Protein AF-A0A2A4JME4-F1 (afdb_monomer_lite)

Sequence (216 aa):
MALPYEENGLFYVHGQQDYNANKFNPMSTAAKAPTRLLELMRSYYEEANVRIAAMNEQRFMYEESPFYEQGYLMHEIIERFRKLVEHAKFPTKHNHTTVMDTLDRCEKAQKLYFEIYHLVRMMHETPLKWRYLPEFRDTGRKPNASDGLAELYAAQLQIQRMHERRERERRKRKKKYALLRNLYLKGLSQDYSGKKKQRPNRHWPLDYGWEVDFNW

Organism: Heliothis virescens (NCBI:txid7102)

Radius of gyration: 40.41 Å; chains: 1; bounding box: 111×54×117 Å

Secondary structure (DSSP, 8-state):
--PPP--------TTSHHHHHHHT-HHHHHHHHHHHHHHHHHHHHHHHHHHHHHHHHHHHHHHS-HHHHHHHHHHHHHHHHHHHHHHHHHHHH-S---HHHHHHHHHHHHHHHHHHHHHHHHHHHHHHHHTTSTTTS--S----HHHHHHHHHHHHHHHHHHHHHHHHHHHHHHHHHHHHHHHHHTT-TTT------------PPP----------

pLDDT: mean 74.56, std 17.23, range [37.78, 96.56]

Foldseek 3Di:
DDDDDDDPDPPDPPPPPVVVVVVPPVVNCVVCVVVVVVVVVVVVVVVVVVVVVVVVVVCCCQVVDLVNLLVVLVVLLVVLVVVLVVLVCVCVVDVDDDPVNNVVSVVVSVVSVVVSVVSVVVNVCSLVVCCVDPVSVPPPPPPDPVRVVVVVVVVVVVVVVVVVVVVVVVVVVVVVVVVQVVCVVVVVNPPPPPPPPPPPPPDDDDDDDPPPDDDD

Structure (mmCIF, N/CA/C/O backbone):
data_AF-A0A2A4JME4-F1
#
_entry.id   AF-A0A2A4JME4-F1
#
loop_
_atom_site.group_PDB
_atom_site.id
_atom_site.type_symbol
_atom_site.label_atom_id
_atom_site.label_alt_id
_atom_site.label_comp_id
_atom_site.label_asym_id
_atom_site.label_entity_id
_atom_site.label_seq_id
_atom_site.pdbx_PDB_ins_code
_atom_site.Cartn_x
_atom_site.Cartn_y
_atom_site.Cartn_z
_atom_site.occupancy
_atom_site.B_iso_or_equiv
_atom_site.auth_seq_id
_atom_site.auth_comp_id
_atom_site.auth_asym_id
_atom_site.auth_atom_id
_atom_site.pdbx_PDB_model_num
ATOM 1 N N . MET A 1 1 ? 79.757 24.900 -65.335 1.00 46.41 1 MET A N 1
ATOM 2 C CA . MET A 1 1 ? 79.274 26.209 -65.834 1.00 46.41 1 MET A CA 1
ATOM 3 C C . MET A 1 1 ? 78.453 25.905 -67.079 1.00 46.41 1 MET A C 1
ATOM 5 O O . MET A 1 1 ? 79.022 25.309 -67.974 1.00 46.41 1 MET A O 1
ATOM 9 N N . ALA A 1 2 ? 77.147 26.129 -67.184 1.00 37.78 2 ALA A N 1
ATOM 10 C CA . ALA A 1 2 ? 76.220 26.995 -66.462 1.00 37.78 2 ALA A CA 1
ATOM 11 C C . ALA A 1 2 ? 74.932 26.226 -66.083 1.00 37.78 2 ALA A C 1
ATOM 13 O O . ALA A 1 2 ? 74.586 25.245 -66.736 1.00 37.78 2 ALA A O 1
ATOM 14 N N . LEU A 1 3 ? 74.267 26.657 -65.010 1.00 42.47 3 LEU A N 1
ATOM 15 C CA . LEU A 1 3 ? 72.983 26.120 -64.542 1.00 42.47 3 LEU A CA 1
ATOM 16 C C . LEU A 1 3 ? 71.828 26.751 -65.342 1.00 42.47 3 LEU A C 1
ATOM 18 O O . LEU A 1 3 ? 71.863 27.968 -65.543 1.00 42.47 3 LEU A O 1
ATOM 22 N N . PRO A 1 4 ? 70.802 25.991 -65.764 1.00 48.78 4 PRO A N 1
ATOM 23 C CA . PRO A 1 4 ? 69.549 26.569 -66.223 1.00 48.78 4 PRO A CA 1
ATOM 24 C C . PRO A 1 4 ? 68.646 26.926 -65.031 1.00 48.78 4 PRO A C 1
ATOM 26 O O . PRO A 1 4 ? 68.637 26.252 -64.004 1.00 48.78 4 PRO A O 1
ATOM 29 N N . TYR A 1 5 ? 67.939 28.038 -65.201 1.00 42.00 5 TYR A N 1
ATOM 30 C CA . TYR A 1 5 ? 67.087 28.736 -64.242 1.00 42.00 5 TYR A CA 1
ATOM 31 C C . TYR A 1 5 ? 65.979 27.859 -63.631 1.00 42.00 5 TYR A C 1
ATOM 33 O O . TYR A 1 5 ? 65.262 27.168 -64.350 1.00 42.00 5 TYR A O 1
ATOM 41 N N . GLU A 1 6 ? 65.788 27.976 -62.314 1.00 47.62 6 GLU A N 1
ATOM 42 C CA . GLU A 1 6 ? 64.551 27.586 -61.631 1.00 47.62 6 GLU A CA 1
ATOM 43 C C . GLU A 1 6 ? 63.469 28.640 -61.916 1.00 47.62 6 GLU A C 1
ATOM 45 O O . GLU A 1 6 ? 63.521 29.763 -61.409 1.00 47.62 6 GLU A O 1
ATOM 50 N N . GLU A 1 7 ? 62.474 28.290 -62.733 1.00 48.75 7 GLU A N 1
ATOM 51 C CA . GLU A 1 7 ? 61.213 29.029 -62.774 1.00 48.75 7 GLU A CA 1
ATOM 52 C C . GLU A 1 7 ? 60.347 28.587 -61.592 1.00 48.75 7 GLU A C 1
ATOM 54 O O . GLU A 1 7 ? 59.793 27.488 -61.557 1.00 48.75 7 GLU A O 1
ATOM 59 N N . ASN A 1 8 ? 60.242 29.480 -60.608 1.00 51.59 8 ASN A N 1
ATOM 60 C CA . ASN A 1 8 ? 59.283 29.414 -59.514 1.00 51.59 8 ASN A CA 1
ATOM 61 C C . ASN A 1 8 ? 57.847 29.442 -60.061 1.00 51.59 8 ASN A C 1
ATOM 63 O O . ASN A 1 8 ? 57.205 30.490 -60.137 1.00 51.59 8 ASN A O 1
ATOM 67 N N . GLY A 1 9 ? 57.333 28.270 -60.426 1.00 45.84 9 GLY A N 1
ATOM 68 C CA . GLY A 1 9 ? 55.917 28.040 -60.659 1.00 45.84 9 GLY A CA 1
ATOM 69 C C . GLY A 1 9 ? 55.158 28.105 -59.337 1.00 45.84 9 GLY A C 1
ATOM 70 O O . GLY A 1 9 ? 55.088 27.126 -58.597 1.00 45.84 9 GLY A O 1
ATOM 71 N N . LEU A 1 10 ? 54.583 29.271 -59.041 1.00 44.09 10 LEU A N 1
ATOM 72 C CA . LEU A 1 10 ? 53.544 29.451 -58.029 1.00 44.09 10 LEU A CA 1
ATOM 73 C C . LEU A 1 10 ? 52.365 28.516 -58.342 1.00 44.09 10 LEU A C 1
ATOM 75 O O . LEU A 1 10 ? 51.479 28.848 -59.128 1.00 44.09 10 LEU A O 1
ATOM 79 N N . PHE A 1 11 ? 52.334 27.344 -57.708 1.00 45.25 11 PHE A N 1
ATOM 80 C CA . PHE A 1 11 ? 51.134 26.518 -57.634 1.00 45.25 11 PHE A CA 1
ATOM 81 C C . PHE A 1 11 ? 50.114 27.227 -56.737 1.00 45.25 11 PHE A C 1
ATOM 83 O O . PHE A 1 11 ? 50.072 27.034 -55.522 1.00 45.25 11 PHE A O 1
ATOM 90 N N . TYR A 1 12 ? 49.277 28.070 -57.340 1.00 45.81 12 TYR A N 1
ATOM 91 C CA . TYR A 1 12 ? 48.051 28.527 -56.704 1.00 45.81 12 TYR A CA 1
ATO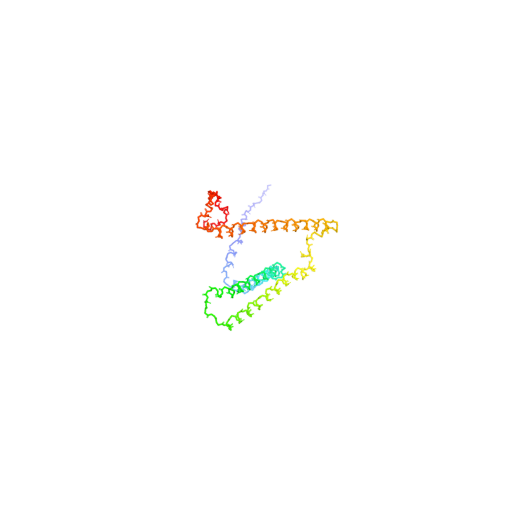M 92 C C . TYR A 1 12 ? 47.136 27.317 -56.493 1.00 45.81 12 TYR A C 1
ATOM 94 O O . TYR A 1 12 ? 46.594 26.739 -57.435 1.00 45.81 12 TYR A O 1
ATOM 102 N N . VAL A 1 13 ? 46.966 26.924 -55.231 1.00 51.28 13 VAL A N 1
ATOM 103 C CA . VAL A 1 13 ? 45.967 25.942 -54.804 1.00 51.28 13 VAL A CA 1
ATOM 104 C C . VAL A 1 13 ? 44.581 26.567 -54.999 1.00 51.28 13 VAL A C 1
ATOM 106 O O . VAL A 1 13 ? 44.027 27.190 -54.099 1.00 51.28 13 VAL A O 1
ATOM 109 N N . HIS A 1 14 ? 43.995 26.393 -56.184 1.00 46.31 14 HIS A N 1
ATOM 110 C CA . HIS A 1 14 ? 42.621 26.815 -56.495 1.00 46.31 14 HIS A CA 1
ATOM 111 C C . HIS A 1 14 ? 41.531 25.919 -55.862 1.00 46.31 14 HIS A C 1
ATOM 113 O O . HIS A 1 14 ? 40.363 26.015 -56.214 1.00 46.31 14 HIS A O 1
ATOM 119 N N . GLY A 1 15 ? 41.863 25.069 -54.886 1.00 50.66 15 GLY A N 1
ATOM 120 C CA . GLY A 1 15 ? 40.929 24.082 -54.324 1.00 50.66 15 GLY A CA 1
ATOM 121 C C . GLY A 1 15 ? 39.924 24.601 -53.283 1.00 50.66 15 GLY A C 1
ATOM 122 O O . GLY A 1 15 ? 39.035 23.853 -52.887 1.00 50.66 15 GLY A O 1
ATOM 123 N N . GLN A 1 16 ? 40.041 25.846 -52.800 1.00 50.97 16 GLN A N 1
ATOM 124 C CA . GLN A 1 16 ? 39.185 26.353 -51.710 1.00 50.97 16 GLN A CA 1
ATOM 125 C C . GLN A 1 16 ? 37.958 27.164 -52.162 1.00 50.97 16 GLN A C 1
ATOM 127 O O . GLN A 1 16 ? 37.012 27.293 -51.383 1.00 50.97 16 GLN A O 1
ATOM 132 N N . GLN A 1 17 ? 37.917 27.680 -53.396 1.00 49.44 17 GLN A N 1
ATOM 133 C CA . GLN A 1 17 ? 36.768 28.473 -53.871 1.00 49.44 17 GLN A CA 1
ATOM 134 C C . GLN A 1 17 ? 35.566 27.603 -54.285 1.00 49.44 17 GLN A C 1
ATOM 136 O O . GLN A 1 17 ? 34.418 28.009 -54.085 1.00 49.44 17 GLN A O 1
ATOM 141 N N . ASP A 1 18 ? 35.801 26.368 -54.731 1.00 53.16 18 ASP A N 1
ATOM 142 C CA . ASP A 1 18 ? 34.738 25.494 -55.244 1.00 53.16 18 ASP A CA 1
ATOM 143 C C . ASP A 1 18 ? 33.890 24.832 -54.152 1.00 53.16 18 ASP A C 1
ATOM 145 O O . ASP A 1 18 ? 32.738 24.468 -54.398 1.00 53.16 18 ASP A O 1
ATOM 149 N N . TYR A 1 19 ? 34.405 24.686 -52.926 1.00 55.59 19 TYR A N 1
ATOM 150 C CA . TYR A 1 19 ? 33.647 24.056 -51.838 1.00 55.59 19 TYR A CA 1
ATOM 151 C C . TYR A 1 19 ? 32.462 24.926 -51.397 1.00 55.59 19 TYR A C 1
ATOM 153 O O . TYR A 1 19 ? 31.352 24.425 -51.213 1.00 55.59 19 TYR A O 1
ATOM 161 N N . ASN A 1 20 ? 32.668 26.244 -51.292 1.00 57.03 20 ASN A N 1
ATOM 162 C CA . ASN A 1 20 ? 31.605 27.186 -50.939 1.00 57.03 20 ASN A CA 1
ATOM 163 C C . ASN A 1 20 ? 30.639 27.428 -52.106 1.00 57.03 20 ASN A C 1
ATOM 165 O O . ASN A 1 20 ? 29.433 27.477 -51.875 1.00 57.03 20 ASN A O 1
ATOM 169 N N . ALA A 1 21 ? 31.126 27.501 -53.349 1.00 57.09 21 ALA A N 1
ATOM 170 C CA . ALA A 1 21 ? 30.264 27.662 -54.523 1.00 57.09 21 ALA A CA 1
ATOM 171 C C . ALA A 1 21 ? 29.350 26.439 -54.747 1.00 57.09 21 ALA A C 1
ATOM 173 O O . ALA A 1 21 ? 28.156 26.585 -55.014 1.00 57.09 21 ALA A O 1
ATOM 174 N N . ASN A 1 22 ? 29.868 25.223 -54.542 1.00 58.44 22 ASN A N 1
ATOM 175 C CA . ASN A 1 22 ? 29.084 23.993 -54.677 1.00 58.44 22 ASN A CA 1
ATOM 176 C C . ASN A 1 22 ? 28.151 23.714 -53.487 1.00 58.44 22 ASN A C 1
ATOM 178 O O . ASN A 1 22 ? 27.169 22.986 -53.651 1.00 58.44 22 ASN A O 1
ATOM 182 N N . LYS A 1 23 ? 28.406 24.301 -52.308 1.00 60.00 23 LYS A N 1
ATOM 183 C CA . LYS A 1 23 ? 27.543 24.175 -51.118 1.00 60.00 23 LYS A CA 1
ATOM 184 C C . LYS A 1 23 ? 26.176 24.846 -51.298 1.00 60.00 23 LYS A C 1
ATOM 186 O O . LYS A 1 23 ? 25.213 24.406 -50.677 1.00 60.00 23 LYS A O 1
ATOM 191 N N . PHE A 1 24 ? 26.092 25.865 -52.155 1.00 63.53 24 PHE A N 1
ATOM 192 C CA . PHE A 1 24 ? 24.866 26.625 -52.422 1.00 63.53 24 PHE A CA 1
ATOM 193 C C . PHE A 1 24 ? 24.289 26.395 -53.824 1.00 63.53 24 PHE A C 1
ATOM 195 O O . PHE A 1 24 ? 23.360 27.096 -54.214 1.00 63.53 24 PHE A O 1
ATOM 202 N N . ASN A 1 25 ? 24.791 25.416 -54.588 1.00 79.44 25 ASN A N 1
ATOM 203 C CA . ASN A 1 25 ? 24.215 25.106 -55.895 1.00 79.44 25 ASN A CA 1
ATOM 204 C C . ASN A 1 25 ? 22.804 24.505 -55.701 1.00 79.44 25 ASN A C 1
ATOM 206 O O . ASN A 1 25 ? 22.685 23.397 -55.157 1.00 79.44 25 ASN A O 1
ATOM 210 N N . PRO A 1 26 ? 21.730 25.194 -56.134 1.00 75.25 26 PRO A N 1
ATOM 211 C CA . PRO A 1 26 ? 20.362 24.790 -55.834 1.00 75.25 26 PRO A CA 1
ATOM 212 C C . PRO A 1 26 ? 19.986 23.467 -56.505 1.00 75.25 26 PRO A C 1
ATOM 214 O O . PRO A 1 26 ? 19.282 22.672 -55.892 1.00 75.25 26 PRO A O 1
ATOM 217 N N . MET A 1 27 ? 20.506 23.167 -57.703 1.00 78.50 27 MET A N 1
ATOM 218 C CA . MET A 1 27 ? 20.223 21.900 -58.393 1.00 78.50 27 MET A CA 1
ATOM 219 C C . MET A 1 27 ? 20.874 20.702 -57.696 1.00 78.50 27 MET A C 1
ATOM 221 O O . MET A 1 27 ? 20.218 19.692 -57.458 1.00 78.50 27 MET A O 1
ATOM 225 N N . SER A 1 28 ? 22.152 20.819 -57.324 1.00 77.75 28 SER A N 1
ATOM 226 C CA . SER A 1 28 ? 22.873 19.762 -56.593 1.00 77.75 28 SER A CA 1
ATOM 227 C C . SER A 1 28 ? 22.270 19.532 -55.204 1.00 77.75 28 SER A C 1
ATOM 229 O O . SER A 1 28 ? 22.151 18.397 -54.739 1.00 77.75 28 SER A O 1
ATOM 231 N N . THR A 1 29 ? 21.828 20.612 -54.556 1.00 78.06 29 THR A N 1
ATOM 232 C CA . THR A 1 29 ? 21.178 20.562 -53.243 1.00 78.06 29 THR A CA 1
ATOM 233 C C . THR A 1 29 ? 19.786 19.942 -53.336 1.00 78.06 29 THR A C 1
ATOM 235 O O . THR A 1 29 ? 19.470 19.073 -52.529 1.00 78.06 29 THR A O 1
ATOM 238 N N . ALA A 1 30 ? 18.988 20.309 -54.343 1.00 81.25 30 ALA A N 1
ATOM 239 C CA . ALA A 1 30 ? 17.674 19.720 -54.598 1.00 81.25 30 ALA A CA 1
ATOM 240 C C . ALA A 1 30 ? 17.766 18.223 -54.932 1.00 81.25 30 ALA A C 1
ATOM 242 O O . ALA A 1 30 ? 16.971 17.441 -54.423 1.00 81.25 30 ALA A O 1
ATOM 243 N N . ALA A 1 31 ? 18.772 17.802 -55.706 1.00 84.69 31 ALA A N 1
ATOM 244 C CA . ALA A 1 31 ? 18.994 16.390 -56.024 1.00 84.69 31 ALA A CA 1
ATOM 245 C C . ALA A 1 31 ? 19.389 15.547 -54.793 1.00 84.69 31 ALA A C 1
ATOM 247 O O . ALA A 1 31 ? 19.002 14.387 -54.688 1.00 84.69 31 ALA A O 1
ATOM 248 N N . LYS A 1 32 ? 20.136 16.129 -53.842 1.00 85.88 32 LYS A N 1
ATOM 249 C CA . LYS A 1 32 ? 20.569 15.468 -52.592 1.00 85.88 32 LYS A CA 1
ATOM 250 C C . LYS A 1 32 ? 19.585 15.642 -51.429 1.00 85.88 32 LYS A C 1
ATOM 252 O O . LYS A 1 32 ? 19.758 15.022 -50.381 1.00 85.88 32 LYS A O 1
ATOM 257 N N . ALA A 1 33 ? 18.578 16.501 -51.572 1.00 83.94 33 ALA A N 1
ATOM 258 C CA . ALA A 1 33 ? 17.617 16.783 -50.510 1.00 83.94 33 ALA A CA 1
ATOM 259 C C . ALA A 1 33 ? 16.794 15.545 -50.098 1.00 83.94 33 ALA A C 1
ATOM 261 O O . ALA A 1 33 ? 16.690 15.312 -48.894 1.00 83.94 33 ALA A O 1
ATOM 262 N N . PRO A 1 34 ? 16.279 14.701 -51.020 1.00 91.81 34 PRO A N 1
ATOM 263 C CA . PRO A 1 34 ? 15.523 13.507 -50.642 1.00 91.81 34 PRO A CA 1
ATOM 264 C C . PRO A 1 34 ? 16.362 12.498 -49.855 1.00 91.81 34 PRO A C 1
ATOM 266 O O . PRO A 1 34 ? 15.895 11.959 -48.857 1.00 91.81 34 PRO A O 1
ATOM 269 N N . THR A 1 35 ? 17.618 12.272 -50.256 1.00 89.06 35 THR A N 1
ATOM 270 C CA . THR A 1 35 ? 18.503 11.324 -49.563 1.00 89.06 35 THR A CA 1
ATOM 271 C C . THR A 1 35 ? 18.870 11.825 -48.171 1.00 89.06 35 THR A C 1
ATOM 273 O O . THR A 1 35 ? 18.789 11.062 -47.217 1.00 89.06 35 THR A O 1
ATOM 276 N N . ARG A 1 36 ? 19.168 13.124 -48.021 1.00 83.94 36 ARG A N 1
ATOM 277 C CA . ARG A 1 36 ? 19.410 13.737 -46.704 1.00 83.94 36 ARG A CA 1
ATOM 278 C C . ARG A 1 36 ? 18.180 13.712 -45.803 1.00 83.94 36 ARG A C 1
ATOM 280 O O . ARG A 1 36 ? 18.311 13.523 -44.599 1.00 83.94 36 ARG A O 1
ATOM 287 N N . LEU A 1 37 ? 16.988 13.903 -46.368 1.00 89.50 37 LEU A N 1
ATOM 288 C CA . LEU A 1 37 ? 15.743 13.793 -45.613 1.00 89.50 37 LEU A CA 1
ATOM 289 C C . LEU A 1 37 ? 15.549 12.363 -45.098 1.00 89.50 37 LEU A C 1
ATOM 291 O O . LEU A 1 37 ? 15.223 12.185 -43.931 1.00 89.50 37 LEU A O 1
ATOM 295 N N . LEU A 1 38 ? 15.802 11.351 -45.933 1.00 91.44 38 LEU A N 1
ATOM 296 C CA . LEU A 1 38 ? 15.736 9.947 -45.523 1.00 91.44 38 LEU A CA 1
ATOM 297 C C . LEU A 1 38 ? 16.778 9.604 -44.452 1.00 91.44 38 LEU A C 1
ATOM 299 O O . LEU A 1 38 ? 16.453 8.895 -43.505 1.00 91.44 38 LEU A O 1
ATOM 303 N N . GLU A 1 39 ? 18.000 10.128 -44.565 1.00 89.94 39 GLU A N 1
ATOM 304 C CA . GLU A 1 39 ? 19.039 9.982 -43.538 1.00 89.94 39 GLU A CA 1
ATOM 305 C C . GLU A 1 39 ? 18.606 10.595 -42.203 1.00 89.94 39 GLU A C 1
ATOM 307 O O . GLU A 1 39 ? 18.736 9.945 -41.169 1.00 89.94 39 GLU A O 1
ATOM 312 N N . LEU A 1 40 ? 18.022 11.798 -42.223 1.00 90.12 40 LEU A N 1
ATOM 313 C CA . LEU A 1 40 ? 17.470 12.437 -41.026 1.00 90.12 40 LEU A CA 1
ATOM 314 C C . LEU A 1 40 ? 16.305 11.636 -40.439 1.00 90.12 40 LEU A C 1
ATOM 316 O O . LEU A 1 40 ? 16.251 11.401 -39.236 1.00 90.12 40 LEU A O 1
ATOM 320 N N . MET A 1 41 ? 15.365 11.181 -41.268 1.00 90.25 41 MET A N 1
ATOM 321 C CA . MET A 1 41 ? 14.248 10.352 -40.802 1.00 90.25 41 MET A CA 1
ATOM 322 C C . MET A 1 41 ? 14.751 9.050 -40.176 1.00 90.25 41 MET A C 1
ATOM 324 O O . MET A 1 41 ? 14.239 8.623 -39.141 1.00 90.25 41 MET A O 1
ATOM 328 N N . ARG A 1 42 ? 15.784 8.447 -40.768 1.00 92.25 42 ARG A N 1
ATOM 329 C CA . ARG A 1 42 ? 16.438 7.254 -40.240 1.00 92.25 42 ARG A CA 1
ATOM 330 C C . ARG A 1 42 ? 17.128 7.529 -38.906 1.00 92.25 42 ARG A C 1
ATOM 332 O O . ARG A 1 42 ? 16.927 6.748 -37.983 1.00 92.25 42 ARG A O 1
ATOM 339 N N . SER A 1 43 ? 17.876 8.626 -38.771 1.00 92.94 43 SER A N 1
ATOM 340 C CA . SER A 1 43 ? 18.535 8.967 -37.504 1.00 92.94 43 SER A CA 1
ATOM 341 C C . SER A 1 43 ? 17.515 9.227 -36.397 1.00 92.94 43 SER A C 1
ATOM 343 O O . SER A 1 43 ? 17.665 8.706 -35.298 1.00 92.94 43 SER A O 1
ATOM 345 N N . TYR A 1 44 ? 16.423 9.942 -36.694 1.00 93.25 44 TYR A N 1
ATOM 346 C CA . TYR A 1 44 ? 15.332 10.135 -35.736 1.00 93.25 44 TYR A CA 1
ATOM 347 C C . TYR A 1 44 ? 14.684 8.815 -35.321 1.00 93.25 44 TYR A C 1
ATOM 349 O O . TYR A 1 44 ? 14.388 8.628 -34.143 1.00 93.25 44 TYR A O 1
ATOM 357 N N . TYR A 1 45 ? 14.470 7.901 -36.268 1.00 94.31 45 TYR A N 1
ATOM 358 C CA . TYR A 1 45 ? 13.908 6.584 -35.988 1.00 94.31 45 TYR A CA 1
ATOM 359 C C . TYR A 1 45 ? 14.842 5.730 -35.116 1.00 94.31 45 TYR A C 1
ATOM 361 O O . TYR A 1 45 ? 14.406 5.160 -34.117 1.00 94.31 45 TYR A O 1
ATOM 369 N N . GLU A 1 46 ? 16.133 5.680 -35.448 1.00 94.44 46 GLU A N 1
ATOM 370 C CA . GLU A 1 46 ? 17.142 4.949 -34.676 1.00 94.44 46 GLU A CA 1
ATOM 371 C C . GLU A 1 46 ? 17.288 5.535 -33.259 1.00 94.44 46 GLU A C 1
ATOM 373 O O . GLU A 1 46 ? 17.220 4.794 -32.278 1.00 94.44 46 GLU A O 1
ATOM 378 N N . GLU A 1 47 ? 17.366 6.862 -33.115 1.00 93.06 47 GLU A N 1
ATOM 379 C CA . GLU A 1 47 ? 17.390 7.535 -31.808 1.00 93.06 47 GLU A CA 1
ATOM 380 C C . GLU A 1 47 ? 16.106 7.324 -30.997 1.00 93.06 47 GLU A C 1
ATOM 382 O O . GLU A 1 47 ? 16.150 7.224 -29.767 1.00 93.06 47 GLU A O 1
ATOM 387 N N . ALA A 1 48 ? 14.941 7.308 -31.650 1.00 89.25 48 ALA A N 1
ATOM 388 C CA . ALA A 1 48 ? 13.671 7.039 -30.984 1.00 89.25 48 ALA A CA 1
ATOM 389 C C . ALA A 1 48 ? 13.644 5.610 -30.434 1.00 89.25 48 ALA A C 1
ATOM 391 O O . ALA A 1 48 ? 13.288 5.417 -29.275 1.00 89.25 48 ALA A O 1
ATOM 392 N N . ASN A 1 49 ? 14.095 4.627 -31.214 1.00 92.94 49 ASN A N 1
ATOM 393 C CA . ASN A 1 49 ? 14.178 3.239 -30.766 1.00 92.94 49 ASN A CA 1
ATOM 394 C C . ASN A 1 49 ? 15.134 3.069 -29.581 1.00 92.94 49 ASN A C 1
ATOM 396 O O . ASN A 1 49 ? 14.788 2.386 -28.620 1.00 92.94 49 ASN A O 1
ATOM 400 N N . VAL A 1 50 ? 16.299 3.725 -29.607 1.00 92.00 50 VAL A N 1
ATOM 401 C CA . VAL A 1 50 ? 17.248 3.706 -28.479 1.00 92.00 50 VAL A CA 1
ATOM 402 C C . VAL A 1 50 ? 16.620 4.316 -27.222 1.00 92.00 50 VAL A C 1
ATOM 404 O O . VAL A 1 50 ? 16.723 3.740 -26.141 1.00 92.00 50 VAL A O 1
ATOM 407 N N . ARG A 1 51 ? 15.911 5.446 -27.351 1.00 85.44 51 ARG A N 1
ATOM 408 C CA . ARG A 1 51 ? 15.196 6.072 -26.225 1.00 85.44 51 ARG A CA 1
ATOM 409 C C . ARG A 1 51 ? 14.082 5.189 -25.675 1.00 85.44 51 ARG A C 1
ATOM 411 O O . ARG A 1 51 ? 13.953 5.077 -24.460 1.00 85.44 51 ARG A O 1
ATOM 418 N N . ILE A 1 52 ? 13.304 4.552 -26.549 1.00 85.31 52 ILE A N 1
ATOM 419 C CA . ILE A 1 52 ? 12.243 3.618 -26.154 1.00 85.31 52 ILE A CA 1
ATOM 420 C C . ILE A 1 52 ? 12.845 2.416 -25.419 1.00 85.31 52 ILE A C 1
ATOM 422 O O . ILE A 1 52 ? 12.330 2.033 -24.373 1.00 85.31 52 ILE A O 1
ATOM 426 N N . ALA A 1 53 ? 13.950 1.853 -25.914 1.00 87.75 53 ALA A N 1
ATOM 427 C CA . ALA A 1 53 ? 14.640 0.747 -25.256 1.00 87.75 53 ALA A CA 1
ATOM 428 C C . ALA A 1 53 ? 15.135 1.137 -23.851 1.00 87.75 53 ALA A C 1
ATOM 430 O O . ALA A 1 53 ? 14.833 0.438 -22.886 1.00 87.75 53 ALA A O 1
ATOM 431 N N . ALA A 1 54 ? 15.791 2.295 -23.716 1.00 80.62 54 ALA A N 1
ATOM 432 C CA . ALA A 1 54 ? 16.253 2.805 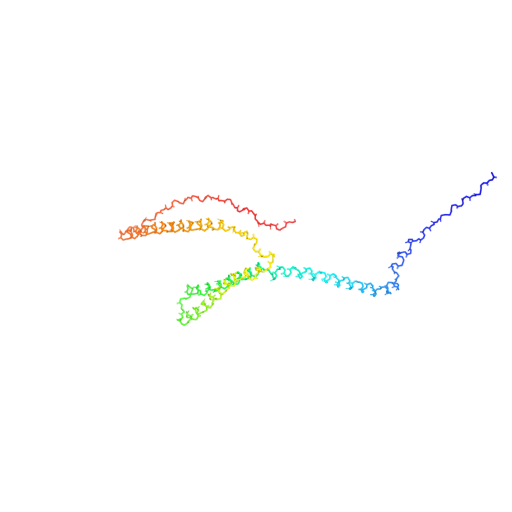-22.423 1.00 80.62 54 ALA A CA 1
ATOM 433 C C . ALA A 1 54 ? 15.092 3.090 -21.448 1.00 80.62 54 ALA A C 1
ATOM 435 O O . ALA A 1 54 ? 15.182 2.790 -20.258 1.00 80.62 54 ALA A O 1
ATOM 436 N N . MET A 1 55 ? 13.974 3.633 -21.945 1.00 77.50 55 MET A N 1
ATOM 437 C CA . MET A 1 55 ? 12.764 3.825 -21.141 1.00 77.50 55 MET A CA 1
ATOM 438 C C . MET A 1 55 ? 12.149 2.500 -20.694 1.00 77.50 55 MET A C 1
ATOM 440 O O . MET A 1 55 ? 11.665 2.417 -19.570 1.00 77.50 55 MET A O 1
ATOM 444 N N . ASN A 1 56 ? 12.147 1.475 -21.546 1.00 75.88 56 ASN A N 1
ATOM 445 C CA . ASN A 1 56 ? 11.569 0.176 -21.211 1.00 75.88 56 ASN A CA 1
ATOM 446 C C . ASN A 1 56 ? 12.348 -0.531 -20.098 1.00 75.88 56 ASN A C 1
ATOM 448 O O . ASN A 1 56 ? 11.724 -1.138 -19.235 1.00 75.88 56 ASN A O 1
ATOM 452 N N . GLU A 1 57 ? 13.677 -0.409 -20.064 1.00 73.75 57 GLU A N 1
ATOM 453 C CA . GLU A 1 57 ? 14.483 -0.927 -18.949 1.00 73.75 57 GLU A CA 1
ATOM 454 C C . GLU A 1 57 ? 14.118 -0.242 -17.630 1.00 73.75 57 GLU A C 1
ATOM 456 O O . GLU A 1 57 ? 13.861 -0.907 -16.627 1.00 73.75 57 GLU A O 1
ATOM 461 N N . GLN A 1 58 ? 14.012 1.090 -17.633 1.00 68.94 58 GLN A N 1
ATOM 462 C CA . GLN A 1 58 ? 13.572 1.838 -16.452 1.00 68.94 58 GLN A CA 1
ATOM 463 C C . GLN A 1 58 ? 12.151 1.443 -16.048 1.00 68.94 58 GLN A C 1
ATOM 465 O O . GLN A 1 58 ? 11.875 1.205 -14.876 1.00 68.94 58 GLN A O 1
ATOM 470 N N . ARG A 1 59 ? 11.249 1.324 -17.022 1.00 69.69 59 ARG A N 1
ATOM 471 C CA . ARG A 1 59 ? 9.861 0.930 -16.804 1.00 69.69 59 ARG A CA 1
ATOM 472 C C . ARG A 1 59 ? 9.762 -0.456 -16.181 1.00 69.69 59 ARG A C 1
ATOM 474 O O . ARG A 1 59 ? 9.034 -0.607 -15.215 1.00 69.69 59 ARG A O 1
ATOM 481 N N . PHE A 1 60 ? 10.532 -1.428 -16.656 1.00 68.75 60 PHE A N 1
ATOM 482 C CA . PHE A 1 60 ? 10.605 -2.758 -16.053 1.00 68.75 60 PHE A CA 1
ATOM 483 C C . PHE A 1 60 ? 11.102 -2.685 -14.602 1.00 68.75 60 PHE A C 1
ATOM 485 O O . PHE A 1 60 ? 10.471 -3.226 -13.699 1.00 68.75 60 PHE A O 1
ATOM 492 N N . MET A 1 61 ? 12.163 -1.916 -14.344 1.00 65.38 61 MET A N 1
ATOM 493 C CA . MET A 1 61 ? 12.697 -1.731 -12.990 1.00 65.38 61 MET A CA 1
ATOM 494 C C . MET A 1 61 ? 11.712 -1.049 -12.029 1.00 65.38 61 MET A C 1
ATOM 496 O O . MET A 1 61 ? 11.751 -1.310 -10.826 1.00 65.38 61 MET A O 1
ATOM 500 N N . TYR A 1 62 ? 10.834 -0.175 -12.523 1.00 65.38 62 TYR A N 1
ATOM 501 C CA . TYR A 1 62 ? 9.893 0.566 -11.681 1.00 65.38 62 TYR A CA 1
ATOM 502 C C . TYR A 1 62 ? 8.482 -0.021 -11.646 1.00 65.38 62 TYR A C 1
ATOM 504 O O . TYR A 1 62 ? 7.835 0.126 -10.623 1.00 65.38 62 TYR A O 1
ATOM 512 N N . GLU A 1 63 ? 8.004 -0.701 -12.686 1.00 70.19 63 GLU A N 1
ATOM 513 C CA . GLU A 1 63 ? 6.675 -1.334 -12.718 1.00 70.19 63 GLU A CA 1
ATOM 514 C C . GLU A 1 63 ? 6.718 -2.781 -12.209 1.00 70.19 63 GLU A C 1
ATOM 516 O O . GLU A 1 63 ? 5.774 -3.233 -11.562 1.00 70.19 63 GLU A O 1
ATOM 521 N N . GLU A 1 64 ? 7.829 -3.492 -12.428 1.00 72.94 64 GLU A N 1
ATOM 522 C CA . GLU A 1 64 ? 8.006 -4.904 -12.067 1.00 72.94 64 GLU A CA 1
ATOM 523 C C . GLU A 1 64 ? 9.037 -5.091 -10.943 1.00 72.94 64 GLU A C 1
ATOM 525 O O . GLU A 1 64 ? 9.834 -6.027 -10.953 1.00 72.94 64 GLU A O 1
ATOM 530 N N . SER A 1 65 ? 9.031 -4.205 -9.940 1.00 81.62 65 SER A N 1
ATOM 531 C CA . SER A 1 65 ? 9.846 -4.389 -8.733 1.00 81.62 65 SER A CA 1
ATOM 532 C C . SER A 1 65 ? 9.011 -4.710 -7.493 1.00 81.62 65 SER A C 1
ATOM 534 O O . SER A 1 65 ? 7.907 -4.179 -7.318 1.00 81.62 65 SER A O 1
ATOM 536 N N . PRO A 1 66 ? 9.558 -5.507 -6.551 1.00 85.25 66 PRO A N 1
ATOM 537 C CA . PRO A 1 66 ? 8.909 -5.757 -5.266 1.00 85.25 66 PRO A CA 1
ATOM 538 C C . PRO A 1 66 ? 8.655 -4.464 -4.486 1.00 85.25 66 PRO A C 1
ATOM 540 O O . PRO A 1 66 ? 7.656 -4.362 -3.779 1.00 85.25 66 PRO A O 1
ATOM 543 N N . PHE A 1 67 ? 9.538 -3.470 -4.619 1.00 83.50 67 PHE A N 1
ATOM 544 C CA . PHE A 1 67 ? 9.414 -2.185 -3.932 1.00 83.50 67 PHE A CA 1
ATOM 545 C C . PHE A 1 67 ? 8.236 -1.364 -4.453 1.00 83.50 67 PHE A C 1
ATOM 547 O O . PHE A 1 67 ? 7.516 -0.766 -3.655 1.00 83.50 67 PHE A O 1
ATOM 554 N N . TYR A 1 68 ? 8.013 -1.364 -5.769 1.00 86.31 68 TYR A N 1
ATOM 555 C CA . TYR A 1 68 ? 6.855 -0.703 -6.356 1.00 86.31 68 TYR A CA 1
ATOM 556 C C . TYR A 1 68 ? 5.552 -1.392 -5.955 1.00 86.31 68 TYR A C 1
ATOM 558 O O . TYR A 1 68 ? 4.642 -0.724 -5.471 1.00 86.31 68 TYR A O 1
ATOM 566 N N . GLU A 1 69 ? 5.481 -2.723 -6.064 1.00 86.31 69 GLU A N 1
ATOM 567 C CA . GLU A 1 69 ? 4.292 -3.489 -5.666 1.00 86.31 69 GLU A CA 1
ATOM 568 C C . GLU A 1 69 ? 3.967 -3.271 -4.175 1.00 86.31 69 GLU A C 1
ATOM 570 O O . GLU A 1 69 ? 2.819 -3.007 -3.818 1.00 86.31 69 GLU A O 1
ATOM 575 N N . GLN A 1 70 ? 4.979 -3.272 -3.298 1.00 87.81 70 GLN A N 1
ATOM 576 C CA . GLN A 1 70 ? 4.807 -2.942 -1.878 1.00 87.81 70 GLN A CA 1
ATOM 577 C C . GLN A 1 70 ? 4.366 -1.492 -1.650 1.00 87.81 70 GLN A C 1
ATOM 579 O O . GLN A 1 70 ? 3.492 -1.246 -0.817 1.00 87.81 70 GLN A O 1
ATOM 584 N N . GLY A 1 71 ? 4.955 -0.533 -2.368 1.00 87.75 71 GLY A N 1
ATOM 585 C CA . GLY A 1 71 ? 4.592 0.881 -2.281 1.00 87.75 71 GLY A CA 1
ATOM 586 C C . GLY A 1 71 ? 3.150 1.135 -2.719 1.00 87.75 71 GLY A C 1
ATOM 587 O O . GLY A 1 71 ? 2.408 1.833 -2.027 1.00 87.75 71 GLY A O 1
ATOM 588 N N . TYR A 1 72 ? 2.728 0.505 -3.815 1.00 89.69 72 TYR A N 1
ATOM 589 C CA . TYR A 1 72 ? 1.357 0.548 -4.315 1.00 89.69 72 TYR A CA 1
ATOM 590 C C . TYR A 1 72 ? 0.367 -0.053 -3.308 1.00 89.69 72 TYR A C 1
ATOM 592 O O . TYR A 1 72 ? -0.623 0.588 -2.954 1.00 89.69 72 TYR A O 1
ATOM 600 N N . LEU A 1 73 ? 0.659 -1.243 -2.769 1.00 92.44 73 LEU A N 1
ATOM 601 C CA . LEU A 1 73 ? -0.186 -1.870 -1.747 1.00 92.44 73 LEU A CA 1
ATOM 602 C C . LEU A 1 73 ? -0.292 -1.007 -0.482 1.00 92.44 73 LEU A C 1
ATOM 604 O O . LEU A 1 73 ? -1.381 -0.864 0.076 1.00 92.44 73 LEU A O 1
ATOM 608 N N . MET A 1 74 ? 0.811 -0.391 -0.046 1.00 91.25 74 MET A N 1
ATOM 609 C CA . MET A 1 74 ? 0.810 0.530 1.092 1.00 91.25 74 MET A CA 1
ATOM 610 C C . MET A 1 74 ? -0.073 1.755 0.830 1.00 91.25 74 MET A C 1
ATOM 612 O O . MET A 1 74 ? -0.852 2.151 1.698 1.00 91.25 74 MET A O 1
ATOM 616 N N . HIS A 1 75 ? 0.025 2.341 -0.365 1.00 92.31 75 HIS A N 1
ATOM 617 C CA . HIS A 1 75 ? -0.813 3.466 -0.772 1.00 92.31 75 HIS A CA 1
ATOM 618 C C . HIS A 1 75 ? -2.305 3.106 -0.716 1.00 92.31 75 HIS A C 1
ATOM 620 O O . HIS A 1 75 ? -3.087 3.820 -0.083 1.00 92.31 75 HIS A O 1
ATOM 626 N N . GLU A 1 76 ? -2.687 1.960 -1.286 1.00 93.44 76 GLU A N 1
ATOM 627 C CA . GLU A 1 76 ? -4.067 1.468 -1.254 1.00 93.44 76 GLU A CA 1
ATOM 628 C C . GLU A 1 76 ? -4.567 1.224 0.178 1.00 93.44 76 GLU A C 1
ATOM 630 O O . GLU A 1 76 ? -5.679 1.628 0.525 1.00 93.44 76 GLU A O 1
ATOM 635 N N . ILE A 1 77 ? -3.745 0.635 1.055 1.00 93.56 77 ILE A N 1
ATOM 636 C CA . ILE A 1 77 ? -4.098 0.439 2.472 1.00 93.56 77 ILE A CA 1
ATOM 637 C C . ILE A 1 77 ? -4.401 1.778 3.150 1.00 93.56 77 ILE A C 1
ATOM 639 O O . ILE A 1 77 ? -5.404 1.895 3.860 1.00 93.56 77 ILE A O 1
ATOM 643 N N . ILE A 1 78 ? -3.562 2.793 2.929 1.00 93.75 78 ILE A N 1
ATOM 644 C CA . ILE A 1 78 ? -3.740 4.127 3.515 1.00 93.75 78 ILE A CA 1
ATOM 645 C C . ILE A 1 78 ? -5.035 4.772 3.006 1.00 93.75 78 ILE A C 1
ATOM 647 O O . ILE A 1 78 ? -5.810 5.298 3.809 1.00 93.75 78 ILE A O 1
ATOM 651 N N . GLU A 1 79 ? -5.310 4.699 1.703 1.00 93.81 79 GLU A N 1
ATOM 652 C CA . GLU A 1 79 ? -6.536 5.234 1.099 1.00 93.81 79 GLU A CA 1
ATOM 653 C C . GLU A 1 79 ? -7.800 4.560 1.654 1.00 93.81 79 GLU A C 1
ATOM 655 O O . GLU A 1 79 ? -8.753 5.235 2.065 1.00 93.81 79 GLU A O 1
ATOM 660 N N . ARG A 1 80 ? -7.813 3.225 1.748 1.00 92.81 80 ARG A N 1
ATOM 661 C CA . ARG A 1 80 ? -8.945 2.476 2.323 1.00 92.81 80 ARG A CA 1
ATOM 662 C C . ARG A 1 80 ? -9.118 2.773 3.809 1.00 92.81 80 ARG A C 1
ATOM 664 O O . ARG A 1 80 ? -10.247 2.951 4.270 1.00 92.81 80 ARG A O 1
ATOM 671 N N . PHE A 1 81 ? -8.020 2.894 4.555 1.00 92.94 81 PHE A N 1
ATOM 672 C CA . PHE A 1 81 ? -8.061 3.260 5.968 1.00 92.94 81 PHE A CA 1
ATOM 673 C C . PHE A 1 81 ? -8.591 4.684 6.176 1.00 92.94 81 PHE A C 1
ATOM 675 O O . PHE A 1 81 ? -9.393 4.913 7.083 1.00 92.94 81 PHE A O 1
ATOM 682 N N . ARG A 1 82 ? -8.223 5.638 5.310 1.00 93.88 82 ARG A N 1
ATOM 683 C CA . ARG A 1 82 ? -8.780 6.998 5.334 1.00 93.88 82 ARG A CA 1
ATOM 684 C C . ARG A 1 82 ? -10.304 6.968 5.189 1.00 93.88 82 ARG A C 1
ATOM 686 O O . ARG A 1 82 ? -10.999 7.520 6.043 1.00 93.88 82 ARG A O 1
ATOM 693 N N . LYS A 1 83 ? -10.820 6.249 4.185 1.00 92.31 83 LYS A N 1
ATOM 694 C CA . LYS A 1 83 ? -12.269 6.077 3.950 1.00 92.31 83 LYS A CA 1
ATOM 695 C C . LYS A 1 83 ? -12.970 5.387 5.127 1.00 92.31 83 LYS A C 1
ATOM 697 O O . LYS A 1 83 ? -14.054 5.796 5.540 1.00 92.31 83 LYS A O 1
ATOM 702 N N . LEU A 1 84 ? -12.336 4.379 5.730 1.00 91.75 84 LEU A N 1
ATOM 703 C CA . LEU A 1 84 ? -12.850 3.702 6.927 1.00 91.75 84 LEU A CA 1
ATOM 704 C C . LEU A 1 84 ? -13.025 4.690 8.094 1.00 91.75 84 LEU A C 1
ATOM 706 O O . LEU A 1 84 ? -14.069 4.722 8.749 1.00 91.75 84 LEU A O 1
ATOM 710 N N . VAL A 1 85 ? -12.013 5.527 8.339 1.00 89.50 85 VAL A N 1
ATOM 711 C CA . VAL A 1 85 ? -12.043 6.547 9.395 1.00 89.50 85 VAL A CA 1
ATOM 712 C C . VAL A 1 85 ? -13.121 7.602 9.129 1.00 89.50 85 VAL A C 1
ATOM 714 O O . VAL A 1 85 ? -13.747 8.078 10.077 1.00 89.50 85 VAL A O 1
ATOM 717 N N . GLU A 1 86 ? -13.377 7.964 7.873 1.00 88.38 86 GLU A N 1
ATOM 718 C CA . GLU A 1 86 ? -14.465 8.880 7.507 1.00 88.38 86 GLU A CA 1
ATOM 719 C C . GLU A 1 86 ? -15.839 8.316 7.884 1.00 88.38 86 GLU A C 1
ATOM 721 O O . GLU A 1 86 ? -16.628 9.010 8.534 1.00 88.38 86 GLU A O 1
ATOM 726 N N . HIS A 1 87 ? -16.094 7.039 7.583 1.00 85.12 87 HIS A N 1
ATOM 727 C CA . HIS A 1 87 ? -17.329 6.368 7.996 1.00 85.12 87 HIS A CA 1
ATOM 728 C C . HIS A 1 87 ? -17.469 6.288 9.523 1.00 85.12 87 HIS A C 1
ATOM 730 O O . HIS A 1 87 ? -18.565 6.492 10.046 1.00 85.12 87 HIS A O 1
ATOM 736 N N . ALA A 1 88 ? -16.365 6.082 10.248 1.00 80.81 88 ALA A N 1
ATOM 737 C CA . ALA A 1 88 ? -16.359 6.044 11.711 1.00 80.81 88 ALA A CA 1
ATOM 738 C C . ALA A 1 88 ? -16.558 7.425 12.371 1.00 80.81 88 ALA A C 1
ATOM 740 O O . ALA A 1 88 ? -17.076 7.507 13.483 1.00 80.81 88 ALA A O 1
ATOM 741 N N . LYS A 1 89 ? -16.160 8.520 11.708 1.00 80.44 89 LYS A N 1
ATOM 742 C CA . LYS A 1 89 ? -16.306 9.903 12.208 1.00 80.44 89 LYS A CA 1
ATOM 743 C C . LYS A 1 89 ? -17.669 10.526 11.909 1.00 80.44 89 LYS A C 1
ATOM 745 O O . LYS A 1 89 ? -17.987 11.576 12.457 1.00 80.44 89 LYS A O 1
ATOM 750 N N . PHE A 1 90 ? -18.477 9.937 11.035 1.00 70.25 90 PHE A N 1
ATOM 751 C CA . PHE A 1 90 ? -19.783 10.503 10.698 1.00 70.25 90 PHE A CA 1
ATOM 752 C C . PHE A 1 90 ? -20.758 10.612 11.893 1.00 70.25 90 PHE A C 1
ATOM 754 O O . PHE A 1 90 ? -21.374 11.673 12.035 1.00 70.25 90 PHE A O 1
ATOM 761 N N . PRO A 1 91 ? -20.903 9.594 12.772 1.00 66.06 91 PRO A N 1
ATOM 762 C CA . PRO A 1 91 ? -21.862 9.636 13.878 1.00 66.06 91 PRO A CA 1
ATOM 763 C C . PRO A 1 91 ? -21.546 10.734 14.898 1.00 66.06 91 PRO A C 1
ATOM 765 O O . PRO A 1 91 ? -22.452 11.254 15.533 1.00 66.06 91 PRO A O 1
ATOM 768 N N . THR A 1 92 ? -20.275 11.127 15.039 1.00 62.66 92 THR A N 1
ATOM 769 C CA . THR A 1 92 ? -19.885 12.207 15.958 1.00 62.66 92 THR A CA 1
ATOM 770 C C . THR A 1 92 ? -20.208 13.601 15.424 1.00 62.66 92 THR A C 1
ATOM 772 O O . THR A 1 92 ? -20.193 14.557 16.196 1.00 62.66 92 THR A O 1
ATOM 775 N N . LYS A 1 93 ? -20.496 13.735 14.122 1.00 63.66 93 LYS A N 1
ATOM 776 C CA . LYS A 1 93 ? -20.841 15.013 13.480 1.00 63.66 93 LYS A CA 1
ATOM 777 C C . LYS A 1 93 ? -22.339 15.190 13.231 1.00 63.66 93 LYS A C 1
ATOM 779 O O . LYS A 1 93 ? -22.797 16.323 13.161 1.00 63.66 93 LYS A O 1
ATOM 784 N N . HIS A 1 94 ? -23.095 14.101 13.090 1.00 64.88 94 HIS A N 1
ATOM 785 C CA . HIS A 1 94 ? -24.514 14.147 12.734 1.00 64.88 94 HIS A CA 1
ATOM 786 C C . HIS A 1 94 ? -25.332 13.295 13.711 1.00 64.88 94 HIS A C 1
ATOM 788 O O . HIS A 1 94 ? -25.337 12.068 13.623 1.00 64.88 94 HIS A O 1
ATOM 794 N N . ASN A 1 95 ? -26.056 13.958 14.615 1.00 62.22 95 ASN A N 1
ATOM 795 C CA . ASN A 1 95 ? -26.813 13.313 15.696 1.00 62.22 95 ASN A CA 1
ATOM 796 C C . ASN A 1 95 ? -28.152 12.688 15.249 1.00 62.22 95 ASN A C 1
ATOM 798 O O . ASN A 1 95 ? -28.811 12.033 16.050 1.00 62.22 95 ASN A O 1
ATOM 802 N N . HIS A 1 96 ? -28.571 12.878 13.993 1.00 59.78 96 HIS A N 1
ATOM 803 C CA . HIS A 1 96 ? -29.901 12.497 13.490 1.00 59.78 96 HIS A CA 1
ATOM 804 C C . HIS A 1 96 ? -29.835 11.373 12.449 1.00 59.78 96 HIS A C 1
ATOM 806 O O . HIS A 1 96 ? -30.378 11.502 11.357 1.00 59.78 96 HIS A O 1
ATOM 812 N N . THR A 1 97 ? -29.117 10.290 12.740 1.00 65.75 97 THR A N 1
ATOM 813 C CA . THR A 1 97 ? -29.063 9.145 11.817 1.00 65.75 97 THR A CA 1
ATOM 814 C C . THR A 1 97 ? -30.113 8.115 12.191 1.00 65.75 97 THR A C 1
ATOM 816 O O . THR A 1 97 ? -30.277 7.781 13.365 1.00 65.75 97 THR A O 1
ATOM 819 N N . THR A 1 98 ? -30.856 7.636 11.193 1.00 80.25 98 THR A N 1
ATOM 820 C CA . THR A 1 98 ? -31.775 6.518 11.401 1.00 80.25 98 THR A CA 1
ATOM 821 C C . THR A 1 98 ? -30.967 5.246 11.658 1.00 80.25 98 THR A C 1
ATOM 823 O O . THR A 1 98 ? -29.816 5.127 11.231 1.00 80.25 98 THR A O 1
ATOM 826 N N . VAL A 1 99 ? -31.555 4.267 12.352 1.00 80.81 99 VAL A N 1
ATOM 827 C CA . VAL A 1 99 ? -30.880 2.984 12.622 1.00 80.81 99 VAL A CA 1
ATOM 828 C C . VAL A 1 99 ? -30.444 2.305 11.314 1.00 80.81 99 VAL A C 1
ATOM 830 O O . VAL A 1 99 ? -29.349 1.749 11.253 1.00 80.81 99 VAL A O 1
ATOM 833 N N . MET A 1 100 ? -31.232 2.426 10.242 1.00 82.12 100 MET A N 1
ATOM 834 C CA . MET A 1 100 ? -30.887 1.861 8.933 1.00 82.12 100 MET A CA 1
ATOM 835 C C . MET A 1 100 ? -29.644 2.523 8.324 1.00 82.12 100 MET A C 1
ATOM 837 O O . MET A 1 100 ? -28.727 1.818 7.910 1.00 82.12 100 MET A O 1
ATOM 841 N N . ASP A 1 101 ? -29.526 3.854 8.394 1.00 83.06 101 ASP A N 1
ATOM 842 C CA . ASP A 1 101 ? -28.329 4.564 7.912 1.00 83.06 101 ASP A CA 1
ATOM 843 C C . ASP A 1 101 ? -27.059 4.148 8.666 1.00 83.06 101 ASP A C 1
ATOM 845 O O . ASP A 1 101 ? -25.955 4.156 8.112 1.00 83.06 101 ASP A O 1
ATOM 849 N N . THR A 1 102 ? -27.190 3.818 9.955 1.00 83.06 102 THR A N 1
ATOM 850 C CA . THR A 1 102 ? -26.057 3.319 10.743 1.00 83.06 102 THR A CA 1
ATOM 851 C C . THR A 1 102 ? -25.647 1.911 10.319 1.00 83.06 102 THR A C 1
ATOM 853 O O . THR A 1 102 ? -24.451 1.638 10.218 1.00 83.06 102 THR A O 1
ATOM 856 N N . LEU A 1 103 ? -26.616 1.051 9.998 1.00 86.94 103 LEU A N 1
ATOM 857 C CA . LEU A 1 103 ? -26.386 -0.336 9.599 1.00 86.94 103 LEU A CA 1
ATOM 858 C C . LEU A 1 103 ? -25.701 -0.414 8.226 1.00 86.94 103 LEU A C 1
ATOM 860 O O . LEU A 1 103 ? -24.657 -1.057 8.109 1.00 86.94 103 LEU A O 1
ATOM 864 N N . ASP A 1 104 ? -26.177 0.355 7.242 1.00 87.94 104 ASP A N 1
ATOM 865 C CA . ASP A 1 104 ? -25.554 0.469 5.912 1.00 87.94 104 ASP A CA 1
ATOM 866 C C . ASP A 1 104 ? -24.090 0.930 5.988 1.00 87.94 104 ASP A C 1
ATOM 868 O O . ASP A 1 104 ? -23.223 0.521 5.209 1.00 87.94 104 ASP A O 1
ATOM 872 N N . ARG A 1 105 ? -23.777 1.815 6.938 1.00 84.44 105 ARG A N 1
ATOM 873 C CA . ARG A 1 105 ? -22.405 2.299 7.145 1.00 84.44 105 ARG A CA 1
ATOM 874 C C . ARG A 1 105 ? -21.530 1.280 7.842 1.00 84.44 105 ARG A C 1
ATOM 876 O O . ARG A 1 105 ? -20.360 1.173 7.481 1.00 84.44 105 ARG A O 1
ATOM 883 N N . CYS A 1 106 ? -22.071 0.548 8.812 1.00 87.50 106 CYS A N 1
ATOM 884 C CA . CYS A 1 106 ? -21.371 -0.578 9.415 1.00 87.50 106 CYS A CA 1
ATOM 885 C C . CYS A 1 106 ? -21.008 -1.617 8.350 1.00 87.50 106 CYS A C 1
ATOM 887 O O . CYS A 1 106 ? -19.866 -2.070 8.332 1.00 87.50 106 CYS A O 1
ATOM 889 N N . GLU A 1 107 ? -21.909 -1.911 7.409 1.00 91.56 107 GLU A N 1
ATOM 890 C CA . GLU A 1 107 ? -21.624 -2.817 6.292 1.00 91.56 107 GLU A CA 1
ATOM 891 C C . GLU A 1 107 ? -20.500 -2.278 5.388 1.00 91.56 107 GLU A C 1
ATOM 893 O O . GLU A 1 107 ? -19.550 -2.996 5.072 1.00 91.56 107 GLU A O 1
ATOM 898 N N . LYS A 1 108 ? -20.544 -0.991 5.012 1.00 92.00 108 LYS A N 1
ATOM 899 C CA . LYS A 1 108 ? -19.474 -0.349 4.220 1.00 92.00 108 LYS A CA 1
ATOM 900 C C . LYS A 1 108 ? -18.126 -0.362 4.943 1.00 92.00 108 LYS A C 1
ATOM 902 O O . LYS A 1 108 ? -17.106 -0.677 4.334 1.00 92.00 108 LYS A O 1
ATOM 907 N N . ALA A 1 109 ? -18.116 -0.060 6.239 1.00 91.25 109 ALA A N 1
ATOM 908 C CA . ALA A 1 109 ? -16.907 -0.108 7.054 1.00 91.25 109 ALA A CA 1
ATOM 909 C C . ALA A 1 109 ? -16.355 -1.538 7.164 1.00 91.25 109 ALA A C 1
ATOM 911 O O . ALA A 1 109 ? -15.147 -1.743 7.072 1.00 91.25 109 ALA A O 1
ATOM 912 N N . GLN A 1 110 ? -17.228 -2.537 7.299 1.00 93.44 110 GLN A N 1
ATOM 913 C CA . GLN A 1 110 ? -16.835 -3.942 7.321 1.00 93.44 110 GLN A CA 1
ATOM 914 C C . GLN A 1 110 ? -16.226 -4.388 5.983 1.00 93.44 110 GLN A C 1
ATOM 916 O O . GLN A 1 110 ? -15.199 -5.065 5.984 1.00 93.44 110 GLN A O 1
ATOM 921 N N . LYS A 1 111 ? -16.799 -3.973 4.845 1.00 95.19 111 LYS A N 1
ATOM 922 C CA . LYS A 1 111 ? -16.220 -4.234 3.513 1.00 95.19 111 LYS A CA 1
ATOM 923 C C . LYS A 1 111 ? -14.812 -3.646 3.393 1.00 95.19 111 LYS A C 1
ATOM 925 O O . LYS A 1 111 ? -13.882 -4.379 3.074 1.00 95.19 111 LYS A O 1
ATOM 930 N N . LEU A 1 112 ? -14.637 -2.372 3.757 1.00 93.50 112 LEU A N 1
ATOM 931 C CA . LEU A 1 112 ? -13.324 -1.711 3.764 1.00 93.50 112 LEU A CA 1
ATOM 932 C C . LEU A 1 112 ? -12.317 -2.424 4.677 1.00 93.50 112 LEU A C 1
ATOM 934 O O . LEU A 1 112 ? -11.146 -2.552 4.331 1.00 93.50 112 LEU A O 1
ATOM 938 N N . TYR A 1 113 ? -12.758 -2.915 5.837 1.00 94.50 113 TYR A N 1
ATOM 939 C CA . TYR A 1 113 ? -11.901 -3.678 6.744 1.00 94.50 113 TYR A CA 1
ATOM 940 C C . TYR A 1 113 ? -11.386 -4.974 6.102 1.00 94.50 113 TYR A C 1
ATOM 942 O O . TYR A 1 113 ? -10.191 -5.261 6.184 1.00 94.50 113 TYR A O 1
ATOM 950 N N . PHE A 1 114 ? -12.256 -5.741 5.436 1.00 96.56 114 PHE A N 1
ATOM 951 C CA . PHE A 1 114 ? -11.844 -6.970 4.753 1.00 96.56 114 PHE A CA 1
ATOM 952 C C . PHE A 1 114 ? -10.912 -6.704 3.570 1.00 96.56 114 PHE A C 1
ATOM 954 O O . PHE A 1 114 ? -9.967 -7.463 3.364 1.00 96.56 114 PHE A O 1
ATOM 961 N N . GLU A 1 115 ? -11.126 -5.615 2.833 1.00 94.06 115 GLU A N 1
ATOM 962 C CA . GLU A 1 115 ? -10.217 -5.192 1.764 1.00 94.06 115 GLU A CA 1
ATOM 963 C C . GLU A 1 115 ? -8.830 -4.841 2.312 1.00 94.06 115 GLU A C 1
ATOM 965 O O . GLU A 1 115 ? -7.829 -5.332 1.797 1.00 94.06 115 GLU A O 1
ATOM 970 N N . ILE A 1 116 ? -8.752 -4.060 3.397 1.00 94.44 116 ILE A N 1
ATOM 971 C CA . ILE A 1 116 ? -7.474 -3.739 4.056 1.00 94.44 116 ILE A CA 1
ATOM 972 C C . ILE A 1 116 ? -6.779 -5.020 4.522 1.00 94.44 116 ILE A C 1
ATOM 974 O O . ILE A 1 116 ? -5.584 -5.194 4.295 1.00 94.44 116 ILE A O 1
ATOM 978 N N . TYR A 1 117 ? -7.519 -5.934 5.153 1.00 94.25 117 TYR A N 1
ATOM 979 C CA . TYR A 1 117 ? -6.977 -7.217 5.593 1.00 94.25 117 TYR A CA 1
ATOM 980 C C . TYR A 1 117 ? -6.405 -8.030 4.421 1.00 94.25 117 TYR A C 1
ATOM 982 O O . TYR A 1 117 ? -5.311 -8.587 4.527 1.00 94.25 117 TYR A O 1
ATOM 990 N N . HIS A 1 118 ? -7.112 -8.060 3.290 1.00 94.50 118 HIS A N 1
ATOM 991 C CA . HIS A 1 118 ? -6.645 -8.719 2.076 1.00 94.50 118 HIS A CA 1
ATOM 992 C C . HIS A 1 118 ? -5.367 -8.074 1.519 1.00 94.50 118 HIS A C 1
ATOM 994 O O . HIS A 1 118 ? -4.416 -8.791 1.223 1.00 94.50 118 HIS A O 1
ATOM 1000 N N . LEU A 1 119 ? -5.295 -6.741 1.456 1.00 93.19 119 LEU A N 1
ATOM 1001 C CA . LEU A 1 119 ? -4.104 -6.020 0.989 1.00 93.19 119 LEU A CA 1
ATOM 1002 C C . LEU A 1 119 ? -2.883 -6.266 1.888 1.00 93.19 119 LEU A C 1
ATOM 1004 O O . LEU A 1 119 ? -1.783 -6.491 1.389 1.00 93.19 119 LEU A O 1
ATOM 1008 N N . VAL A 1 120 ? -3.066 -6.290 3.212 1.00 92.69 120 VAL A N 1
ATOM 1009 C CA . VAL A 1 120 ? -1.991 -6.632 4.162 1.00 92.69 120 VAL A CA 1
ATOM 1010 C C . VAL A 1 120 ? -1.512 -8.067 3.945 1.00 92.69 120 VAL A C 1
ATOM 1012 O O . VAL A 1 120 ? -0.313 -8.339 3.985 1.00 92.69 120 VAL A O 1
ATOM 1015 N N . ARG A 1 121 ? -2.430 -8.999 3.674 1.00 93.31 121 ARG A N 1
ATOM 1016 C CA . ARG A 1 121 ? -2.058 -10.370 3.320 1.00 93.31 121 ARG A CA 1
ATOM 1017 C C . ARG A 1 121 ? -1.254 -10.413 2.018 1.00 93.31 121 ARG A C 1
ATOM 1019 O O . ARG A 1 121 ? -0.206 -11.052 2.004 1.00 93.31 121 ARG A O 1
ATOM 1026 N N . MET A 1 122 ? -1.684 -9.697 0.978 1.00 90.31 122 MET A N 1
ATOM 1027 C CA . MET A 1 122 ? -0.926 -9.585 -0.273 1.00 90.31 122 MET A CA 1
ATOM 1028 C C . MET A 1 122 ? 0.481 -9.034 -0.029 1.00 90.31 122 MET A C 1
ATOM 1030 O O . MET A 1 122 ? 1.438 -9.597 -0.546 1.00 90.31 122 MET A O 1
ATOM 1034 N N . MET A 1 123 ? 0.637 -8.018 0.828 1.00 89.12 123 MET A N 1
ATOM 1035 C CA . MET A 1 123 ? 1.957 -7.487 1.191 1.00 89.12 123 MET A CA 1
ATOM 1036 C C . MET A 1 123 ? 2.885 -8.538 1.813 1.00 89.12 123 MET A C 1
ATOM 1038 O O . MET A 1 123 ? 4.091 -8.493 1.587 1.00 89.12 123 MET A O 1
ATOM 1042 N N . HIS A 1 124 ? 2.354 -9.474 2.604 1.00 86.44 124 HIS A N 1
ATOM 1043 C CA . HIS A 1 124 ? 3.142 -10.581 3.155 1.00 86.44 124 HIS A CA 1
ATOM 1044 C C . HIS A 1 124 ? 3.477 -11.651 2.107 1.00 86.44 124 HIS A C 1
ATOM 1046 O O . HIS A 1 124 ? 4.486 -12.345 2.239 1.00 86.44 124 HIS A O 1
ATOM 1052 N N . GLU A 1 125 ? 2.660 -11.777 1.062 1.00 87.44 125 GLU A N 1
ATOM 1053 C CA . GLU A 1 125 ? 2.870 -12.697 -0.058 1.00 87.44 125 GLU A CA 1
ATOM 1054 C C . GLU A 1 125 ? 3.842 -12.119 -1.108 1.00 87.44 125 GLU A C 1
ATOM 1056 O O . GLU A 1 125 ? 4.575 -12.883 -1.737 1.00 87.44 125 GLU A O 1
ATOM 1061 N N . THR A 1 126 ? 3.945 -10.789 -1.252 1.00 86.81 126 THR A N 1
ATOM 1062 C CA . THR A 1 126 ? 4.845 -10.126 -2.218 1.00 86.81 126 THR A CA 1
ATOM 1063 C C . THR A 1 126 ? 6.309 -10.580 -2.078 1.00 86.81 126 THR A C 1
ATOM 1065 O O . THR A 1 126 ? 6.875 -11.030 -3.072 1.00 86.81 126 THR A O 1
ATOM 1068 N N . PRO A 1 127 ? 6.952 -10.588 -0.892 1.00 82.94 127 PRO A N 1
ATOM 1069 C CA . PRO A 1 127 ? 8.324 -11.091 -0.763 1.00 82.94 127 PRO A CA 1
ATOM 1070 C C . PRO A 1 127 ? 8.480 -12.553 -1.198 1.00 82.94 127 PRO A C 1
ATOM 1072 O O . PRO A 1 127 ? 9.499 -12.922 -1.774 1.00 82.94 127 PRO A O 1
ATOM 1075 N N . LEU A 1 128 ? 7.465 -13.393 -0.953 1.00 85.56 128 LEU A N 1
ATOM 1076 C CA . LEU A 1 128 ? 7.481 -14.798 -1.366 1.00 85.56 128 LEU A CA 1
ATOM 1077 C C . LEU A 1 128 ? 7.408 -14.928 -2.888 1.00 85.56 128 LEU A C 1
ATOM 1079 O O . LEU A 1 128 ? 8.137 -15.742 -3.455 1.00 85.56 128 LEU A O 1
ATOM 1083 N N . LYS A 1 129 ? 6.579 -14.100 -3.538 1.00 86.44 129 LYS A N 1
ATOM 1084 C CA . LYS A 1 129 ? 6.477 -14.012 -4.998 1.00 86.44 129 LYS A CA 1
ATOM 1085 C C . LYS A 1 129 ? 7.826 -13.666 -5.615 1.00 86.44 129 LYS A C 1
ATOM 1087 O O . LYS A 1 129 ? 8.233 -14.355 -6.530 1.00 86.44 129 LYS A O 1
ATOM 1092 N N . TRP A 1 130 ? 8.553 -12.676 -5.104 1.00 83.31 130 TRP A N 1
ATOM 1093 C CA . TRP A 1 130 ? 9.813 -12.217 -5.716 1.00 83.31 130 TRP A CA 1
ATOM 1094 C C . TRP A 1 130 ? 11.052 -13.044 -5.333 1.00 83.31 130 TRP A C 1
ATOM 1096 O O . TRP A 1 130 ? 12.137 -12.837 -5.873 1.00 83.31 130 TRP A O 1
ATOM 1106 N N . ARG A 1 131 ? 10.905 -14.039 -4.451 1.00 79.88 131 ARG A N 1
ATOM 1107 C CA . ARG A 1 131 ? 12.018 -14.829 -3.899 1.00 79.88 131 ARG A CA 1
ATOM 1108 C C . ARG A 1 131 ? 12.772 -15.693 -4.920 1.00 79.88 131 ARG A C 1
ATOM 1110 O O . ARG A 1 131 ? 13.895 -16.117 -4.640 1.00 79.88 131 ARG A O 1
ATOM 1117 N N . TYR A 1 132 ? 12.159 -16.019 -6.060 1.00 76.81 132 TYR A N 1
ATOM 1118 C CA . TYR A 1 132 ? 12.801 -1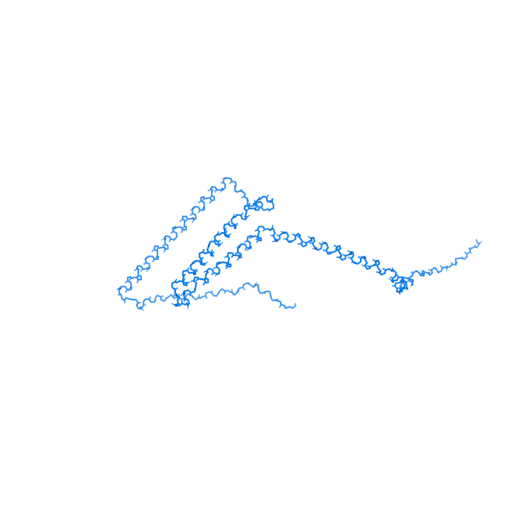6.843 -7.094 1.00 76.81 132 TYR A CA 1
ATOM 1119 C C . TYR A 1 132 ? 13.854 -16.069 -7.897 1.00 76.81 132 TYR A C 1
ATOM 1121 O O . TYR A 1 132 ? 14.757 -16.693 -8.455 1.00 76.81 132 TYR A O 1
ATOM 1129 N N . LEU A 1 133 ? 13.768 -14.736 -7.931 1.00 75.88 133 LEU A N 1
ATOM 1130 C CA . LEU A 1 133 ? 14.716 -13.895 -8.651 1.00 75.88 133 LEU A CA 1
ATOM 1131 C C . LEU A 1 133 ? 15.994 -13.714 -7.824 1.00 75.88 133 LEU A C 1
ATOM 1133 O O . LEU A 1 133 ? 15.914 -13.346 -6.651 1.00 75.88 133 LEU A O 1
ATOM 1137 N N . PRO A 1 134 ? 17.181 -13.960 -8.406 1.00 71.12 134 PRO A N 1
ATOM 1138 C CA . PRO A 1 134 ? 18.448 -13.900 -7.680 1.00 71.12 134 PRO A CA 1
ATOM 1139 C C . PRO A 1 134 ? 18.761 -12.502 -7.129 1.00 71.12 134 PRO A C 1
ATOM 1141 O O . PRO A 1 134 ? 19.386 -12.404 -6.078 1.00 71.12 134 PRO A O 1
ATOM 1144 N N . GLU A 1 135 ? 18.282 -11.445 -7.786 1.00 70.25 135 GLU A N 1
ATOM 1145 C CA . GLU A 1 135 ? 18.457 -10.036 -7.398 1.00 70.25 135 GLU A CA 1
ATOM 1146 C C . GLU A 1 135 ? 17.724 -9.676 -6.096 1.00 70.25 135 GLU A C 1
ATOM 1148 O O . GLU A 1 135 ? 18.193 -8.847 -5.320 1.00 70.25 135 GLU A O 1
ATOM 1153 N N . PHE A 1 136 ? 16.592 -10.337 -5.835 1.00 67.38 136 PHE A N 1
ATOM 1154 C CA . PHE A 1 136 ? 15.727 -10.102 -4.671 1.00 67.38 136 PHE A CA 1
ATOM 1155 C C . PHE A 1 136 ? 15.747 -11.264 -3.676 1.00 67.38 136 PHE A C 1
ATOM 1157 O O . PHE A 1 136 ? 15.011 -11.273 -2.687 1.00 67.38 136 PHE A O 1
ATOM 1164 N N . ARG A 1 137 ? 16.588 -12.269 -3.931 1.00 66.56 137 ARG A N 1
ATOM 1165 C CA . ARG A 1 137 ? 16.777 -13.415 -3.053 1.00 66.56 137 ARG A CA 1
ATOM 1166 C C . ARG A 1 137 ? 17.499 -12.928 -1.808 1.00 66.56 137 ARG A C 1
ATOM 1168 O O . ARG A 1 137 ? 18.714 -12.790 -1.852 1.00 66.56 137 ARG A O 1
ATOM 1175 N N . ASP A 1 138 ? 16.734 -12.657 -0.747 1.00 59.62 138 ASP A N 1
ATOM 1176 C CA . ASP A 1 138 ? 17.182 -12.253 0.593 1.00 59.62 138 ASP A CA 1
ATOM 1177 C C . ASP A 1 138 ? 18.714 -12.172 0.731 1.00 59.62 138 ASP A C 1
ATOM 1179 O O . ASP A 1 138 ? 19.380 -13.145 1.094 1.00 59.62 138 ASP A O 1
ATOM 1183 N N . THR A 1 139 ? 19.282 -10.984 0.502 1.00 52.72 139 THR A N 1
ATOM 1184 C CA . THR A 1 139 ? 20.597 -10.618 1.061 1.00 52.72 139 THR A CA 1
ATOM 1185 C C . THR A 1 139 ? 20.528 -10.470 2.582 1.00 52.72 139 THR A C 1
ATOM 1187 O O . THR A 1 139 ? 21.539 -10.204 3.234 1.00 52.72 139 THR A O 1
ATOM 1190 N N . GLY A 1 140 ? 19.344 -10.701 3.165 1.00 51.81 140 GLY A N 1
ATOM 1191 C CA . GLY A 1 140 ? 19.153 -11.094 4.547 1.00 51.81 140 GLY A CA 1
ATOM 1192 C C . GLY A 1 140 ? 19.988 -12.330 4.836 1.00 51.81 140 GLY A C 1
ATOM 1193 O O . GLY A 1 140 ? 19.532 -13.460 4.678 1.00 51.81 140 GLY A O 1
ATOM 1194 N N . ARG A 1 141 ? 21.242 -12.074 5.221 1.00 50.94 141 ARG A N 1
ATOM 1195 C CA . ARG A 1 141 ? 22.146 -12.928 5.983 1.00 50.94 141 ARG A CA 1
ATOM 1196 C C . ARG A 1 141 ? 21.318 -14.015 6.655 1.00 50.94 141 ARG A C 1
ATOM 1198 O O . ARG A 1 141 ? 20.658 -13.734 7.649 1.00 50.94 141 ARG A O 1
ATOM 1205 N N . LYS A 1 142 ? 21.290 -15.224 6.080 1.00 52.53 142 LYS A N 1
ATOM 1206 C CA . LYS A 1 142 ? 20.697 -16.370 6.770 1.00 52.53 142 LYS 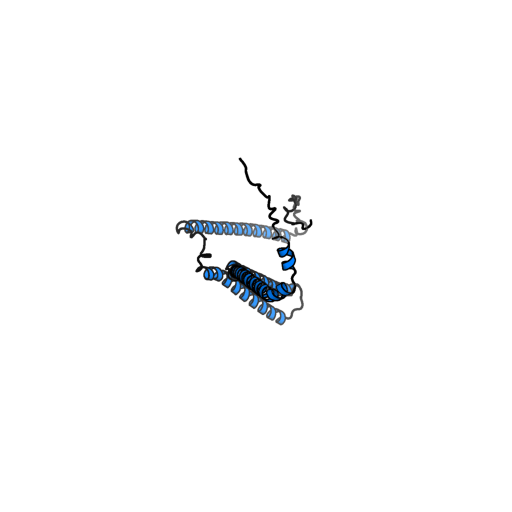A CA 1
ATOM 1207 C C . LYS A 1 142 ? 21.413 -16.408 8.118 1.00 52.53 142 LYS A C 1
ATOM 1209 O O . LYS A 1 142 ? 22.635 -16.579 8.093 1.00 52.53 142 LYS A O 1
ATOM 1214 N N . PRO A 1 143 ? 20.741 -16.167 9.259 1.00 53.38 143 PRO A N 1
ATOM 1215 C CA . PRO A 1 143 ? 21.403 -16.383 10.525 1.00 53.38 143 PRO A CA 1
ATOM 1216 C C . PRO A 1 143 ? 21.815 -17.847 10.487 1.00 53.38 143 PRO A C 1
ATOM 1218 O O . PRO A 1 143 ? 21.002 -18.728 10.182 1.00 53.38 143 PRO A O 1
ATOM 1221 N N . ASN A 1 144 ? 23.103 -18.105 10.690 1.00 55.66 144 ASN A N 1
ATOM 1222 C CA . ASN A 1 144 ? 23.550 -19.467 10.910 1.00 55.66 144 ASN A CA 1
ATOM 1223 C C . ASN A 1 144 ? 22.648 -20.040 12.013 1.00 55.66 144 ASN A C 1
ATOM 1225 O O . ASN A 1 144 ? 22.254 -19.310 12.921 1.00 55.66 144 ASN A O 1
ATOM 1229 N N . ALA A 1 145 ? 22.259 -21.313 11.941 1.00 55.19 145 ALA A N 1
ATOM 1230 C CA . ALA A 1 145 ? 21.297 -21.897 12.885 1.00 55.19 145 ALA A CA 1
ATOM 1231 C C . ALA A 1 145 ? 21.703 -21.735 14.375 1.00 55.19 145 ALA A C 1
ATOM 1233 O O . ALA A 1 145 ? 20.861 -21.863 15.260 1.00 55.19 145 ALA A O 1
ATOM 1234 N N . SER A 1 146 ? 22.970 -21.398 14.646 1.00 56.91 146 SER A N 1
ATOM 1235 C CA . SER A 1 146 ? 23.513 -20.994 15.948 1.00 56.91 146 SER A CA 1
ATOM 1236 C C . SER A 1 146 ? 23.126 -19.577 16.412 1.00 56.91 146 SER A C 1
ATOM 1238 O O . SER A 1 146 ? 22.999 -19.359 17.614 1.00 56.91 146 SER A O 1
ATOM 1240 N N . ASP A 1 147 ? 22.910 -18.626 15.499 1.00 56.03 147 ASP A N 1
ATOM 1241 C CA . ASP A 1 147 ? 22.600 -17.218 15.802 1.00 56.03 147 ASP A CA 1
ATOM 1242 C C . ASP A 1 147 ? 21.101 -17.001 16.081 1.00 56.03 147 ASP A C 1
ATOM 1244 O O . ASP A 1 147 ? 20.726 -16.159 16.899 1.00 56.03 147 ASP A O 1
ATOM 1248 N N . GLY A 1 148 ? 20.229 -17.815 15.471 1.00 62.72 148 GLY A N 1
ATOM 1249 C CA . GLY A 1 148 ? 18.773 -17.679 15.603 1.00 62.72 148 GLY A CA 1
ATOM 1250 C C . GLY A 1 148 ? 18.236 -17.980 17.008 1.00 62.72 148 GLY A C 1
ATOM 1251 O O . GLY A 1 148 ? 17.275 -17.355 17.449 1.00 62.72 148 GLY A O 1
ATOM 1252 N N . LEU A 1 149 ? 18.862 -18.897 17.756 1.00 71.12 149 LEU A N 1
ATOM 1253 C CA . LEU A 1 149 ? 18.422 -19.221 19.118 1.00 71.12 149 LEU A CA 1
ATOM 1254 C C . LEU A 1 149 ? 18.696 -18.058 20.086 1.00 71.12 149 LEU A C 1
ATOM 1256 O O . LEU A 1 149 ? 17.833 -17.702 20.888 1.00 71.12 149 LEU A O 1
ATOM 1260 N N . ALA A 1 150 ? 19.874 -17.439 19.988 1.00 75.56 150 ALA A N 1
ATOM 1261 C CA . ALA A 1 150 ? 20.251 -16.297 20.818 1.00 75.56 150 ALA A CA 1
ATOM 1262 C C . ALA A 1 150 ? 19.360 -15.075 20.542 1.00 75.56 150 ALA A C 1
ATOM 1264 O O . ALA A 1 150 ? 18.935 -14.388 21.474 1.00 75.56 150 ALA A O 1
ATOM 1265 N N . GLU A 1 151 ? 19.022 -14.842 19.274 1.00 76.56 151 GLU A N 1
ATOM 1266 C CA . GLU A 1 151 ? 18.116 -13.771 18.859 1.00 76.56 151 GLU A CA 1
ATOM 1267 C C . GLU A 1 151 ? 16.681 -13.997 19.364 1.00 76.56 151 GLU A C 1
ATOM 1269 O O . GLU A 1 151 ? 16.061 -13.078 19.905 1.00 76.56 151 GLU A O 1
ATOM 1274 N N . LEU A 1 152 ? 16.176 -15.235 19.299 1.00 77.31 152 LEU A N 1
ATOM 1275 C CA . LEU A 1 152 ? 14.872 -15.600 19.863 1.00 77.31 152 LEU A CA 1
ATOM 1276 C C . LEU A 1 152 ? 14.823 -15.403 21.385 1.00 77.31 152 LEU A C 1
ATOM 1278 O O . LEU A 1 152 ? 13.852 -14.840 21.898 1.00 77.31 152 LEU A O 1
ATOM 1282 N N . TYR A 1 153 ? 15.877 -15.794 22.109 1.00 83.56 153 TYR A N 1
ATOM 1283 C CA . TYR A 1 153 ? 15.986 -15.534 23.549 1.00 83.56 153 TYR A CA 1
ATOM 1284 C C . TYR A 1 153 ? 16.018 -14.033 23.861 1.00 83.56 153 TYR A C 1
ATOM 1286 O O . TYR A 1 153 ? 15.345 -13.581 24.793 1.00 83.56 153 TYR A O 1
ATOM 1294 N N . ALA A 1 154 ? 16.754 -13.241 23.076 1.00 81.81 154 ALA A N 1
ATOM 1295 C CA . ALA A 1 154 ? 16.805 -11.790 23.235 1.00 81.81 154 ALA A CA 1
ATOM 1296 C C . ALA A 1 154 ? 15.430 -11.140 22.998 1.00 81.81 154 ALA A C 1
ATOM 1298 O O . ALA A 1 154 ? 14.990 -10.307 23.800 1.00 81.81 154 ALA A O 1
ATOM 1299 N N . ALA A 1 155 ? 14.714 -11.572 21.957 1.00 78.75 155 ALA A N 1
ATOM 1300 C CA . ALA A 1 155 ? 13.362 -11.115 21.654 1.00 78.75 155 ALA A CA 1
ATOM 1301 C C . ALA A 1 155 ? 12.369 -11.488 22.769 1.00 78.75 155 ALA A C 1
ATOM 1303 O O . ALA A 1 155 ? 11.602 -10.641 23.235 1.00 78.75 155 ALA A O 1
ATOM 1304 N N . GLN A 1 156 ? 12.421 -12.725 23.270 1.00 89.31 156 GLN A N 1
ATOM 1305 C CA . GLN A 1 156 ? 11.571 -13.181 24.372 1.00 89.31 156 GLN A CA 1
ATOM 1306 C C . GLN A 1 156 ? 11.813 -12.368 25.653 1.00 89.31 156 GLN A C 1
ATOM 1308 O O . GLN A 1 156 ? 10.861 -11.941 26.315 1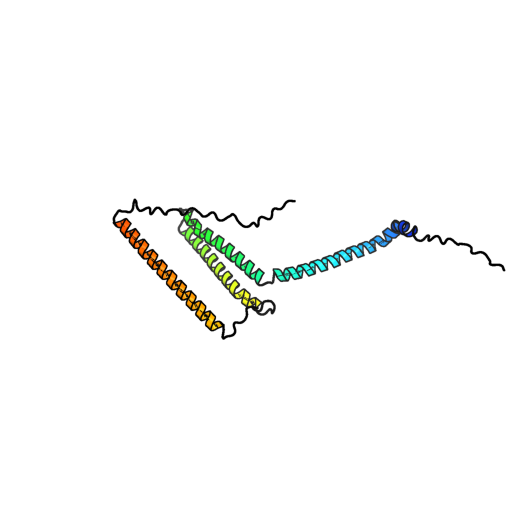.00 89.31 156 GLN A O 1
ATOM 1313 N N . LEU A 1 157 ? 13.077 -12.083 25.973 1.00 91.50 157 LEU A N 1
ATOM 1314 C CA . LEU A 1 157 ? 13.451 -11.250 27.114 1.00 91.50 157 LEU A CA 1
ATOM 1315 C C . LEU A 1 157 ? 12.940 -9.808 26.955 1.00 91.50 157 LEU A C 1
ATOM 1317 O O . LEU A 1 157 ? 12.471 -9.192 27.916 1.00 91.50 157 LEU A O 1
ATOM 1321 N N . GLN A 1 158 ? 12.988 -9.258 25.740 1.00 84.75 158 GLN A N 1
ATOM 1322 C CA . GLN A 1 158 ? 12.462 -7.926 25.441 1.00 84.75 158 GLN A CA 1
ATOM 1323 C C . GLN A 1 158 ? 10.937 -7.864 25.613 1.00 84.75 158 GLN A C 1
ATOM 1325 O O . GLN A 1 158 ? 10.421 -6.909 26.205 1.00 84.75 158 GLN A O 1
ATOM 1330 N N . ILE A 1 159 ? 10.218 -8.900 25.168 1.00 86.94 159 ILE A N 1
ATOM 1331 C CA . ILE A 1 159 ? 8.768 -9.038 25.357 1.00 86.94 159 ILE A CA 1
ATOM 1332 C C . ILE A 1 159 ? 8.426 -9.086 26.851 1.00 86.94 159 ILE A C 1
ATOM 1334 O O . ILE A 1 159 ? 7.554 -8.338 27.302 1.00 86.94 159 ILE A O 1
ATOM 1338 N N . GLN A 1 160 ? 9.144 -9.884 27.646 1.00 92.38 160 GLN A N 1
ATOM 1339 C CA . GLN A 1 160 ? 8.939 -9.953 29.098 1.00 92.38 160 GLN A CA 1
ATOM 1340 C C . GLN A 1 160 ? 9.156 -8.595 29.779 1.00 92.38 160 GLN A C 1
ATOM 1342 O O . GLN A 1 160 ? 8.288 -8.124 30.518 1.00 92.38 160 GLN A O 1
ATOM 1347 N N . ARG A 1 161 ? 10.253 -7.894 29.457 1.00 90.25 161 ARG A N 1
ATOM 1348 C CA . ARG A 1 161 ? 10.533 -6.544 29.985 1.00 90.25 161 ARG A CA 1
ATOM 1349 C C . ARG A 1 161 ? 9.429 -5.543 29.633 1.00 90.25 161 ARG A C 1
ATOM 1351 O O . ARG A 1 161 ? 9.038 -4.721 30.466 1.00 90.25 161 ARG A O 1
ATOM 1358 N N . MET A 1 162 ? 8.901 -5.610 28.411 1.00 83.56 162 MET A N 1
ATOM 1359 C CA . MET A 1 162 ? 7.768 -4.787 27.978 1.00 83.56 162 MET A CA 1
ATOM 1360 C C . MET A 1 162 ? 6.490 -5.102 28.763 1.00 83.56 162 MET A C 1
ATOM 1362 O O . MET A 1 162 ? 5.797 -4.174 29.192 1.00 83.56 162 MET A O 1
ATOM 1366 N N . HIS A 1 163 ? 6.187 -6.381 28.991 1.00 87.88 163 HIS A N 1
ATOM 1367 C CA . HIS A 1 163 ? 5.044 -6.808 29.800 1.00 87.88 163 HIS A CA 1
ATOM 1368 C C . HIS A 1 163 ? 5.144 -6.305 31.240 1.00 87.88 163 HIS A C 1
ATOM 1370 O O . HIS A 1 163 ? 4.206 -5.674 31.733 1.00 87.88 163 HIS A O 1
ATOM 1376 N N . GLU A 1 164 ? 6.298 -6.473 31.887 1.00 92.75 164 GLU A N 1
ATOM 1377 C CA . GLU A 1 164 ? 6.527 -5.954 33.236 1.00 92.75 164 GLU A CA 1
ATOM 1378 C C . GLU A 1 164 ? 6.353 -4.436 33.310 1.00 92.75 164 GLU A C 1
ATOM 1380 O O . GLU A 1 164 ? 5.742 -3.911 34.246 1.00 92.75 164 GLU A O 1
ATOM 1385 N N . ARG A 1 165 ? 6.865 -3.703 32.314 1.00 90.88 165 ARG A N 1
ATOM 1386 C CA . ARG A 1 165 ? 6.702 -2.248 32.241 1.00 90.88 165 ARG A CA 1
ATOM 1387 C C . ARG A 1 165 ? 5.225 -1.865 32.142 1.00 90.88 165 ARG A C 1
ATOM 1389 O O . ARG A 1 165 ? 4.771 -1.015 32.913 1.00 90.88 165 ARG A O 1
ATOM 1396 N N . ARG A 1 166 ? 4.464 -2.519 31.256 1.00 86.12 166 ARG A N 1
ATOM 1397 C CA . ARG A 1 166 ? 3.013 -2.302 31.105 1.00 86.12 166 ARG A CA 1
ATOM 1398 C C . ARG A 1 166 ? 2.263 -2.602 32.403 1.00 86.12 166 ARG A C 1
ATOM 1400 O O . ARG A 1 166 ? 1.397 -1.820 32.800 1.00 86.12 166 ARG A O 1
ATOM 1407 N N . GLU A 1 167 ? 2.614 -3.675 33.111 1.00 91.69 167 GLU A N 1
ATOM 1408 C CA . GLU A 1 167 ? 2.008 -3.993 34.408 1.00 91.69 167 GLU A CA 1
ATOM 1409 C C . GLU A 1 167 ? 2.305 -2.937 35.473 1.00 91.69 167 GLU A C 1
ATOM 1411 O O . GLU A 1 167 ? 1.393 -2.492 36.179 1.00 91.69 167 GLU A O 1
ATOM 1416 N N . ARG A 1 168 ? 3.564 -2.497 35.587 1.00 93.81 168 ARG A N 1
ATOM 1417 C CA . ARG A 1 168 ? 3.960 -1.437 36.527 1.00 93.81 168 ARG A CA 1
ATOM 1418 C C . ARG A 1 168 ? 3.189 -0.149 36.238 1.00 93.81 168 ARG A C 1
ATOM 1420 O O . ARG A 1 168 ? 2.693 0.492 37.167 1.00 93.81 168 ARG A O 1
ATOM 1427 N N . GLU A 1 169 ? 3.032 0.215 34.968 1.00 90.00 169 GLU A N 1
ATOM 1428 C CA . GLU A 1 169 ? 2.232 1.370 34.554 1.00 90.00 169 GLU A CA 1
ATOM 1429 C C . GLU A 1 169 ? 0.743 1.195 34.879 1.00 90.00 169 GLU A C 1
ATOM 1431 O O . GLU A 1 169 ? 0.126 2.115 35.423 1.00 90.00 169 GLU A O 1
ATOM 1436 N N . ARG A 1 170 ? 0.166 0.008 34.651 1.00 91.94 170 ARG A N 1
ATOM 1437 C CA . ARG A 1 170 ? -1.225 -0.307 35.018 1.00 91.94 170 ARG A CA 1
ATOM 1438 C C . ARG A 1 170 ? -1.448 -0.193 36.527 1.00 91.94 170 ARG A C 1
ATOM 1440 O O . ARG A 1 170 ? -2.429 0.421 36.951 1.00 91.94 170 ARG A O 1
ATOM 1447 N N . ARG A 1 171 ? -0.520 -0.701 37.347 1.00 93.88 171 ARG A N 1
ATOM 1448 C CA . ARG A 1 171 ? -0.555 -0.567 38.817 1.00 93.88 171 ARG A CA 1
ATOM 1449 C C . ARG A 1 171 ? -0.475 0.901 39.247 1.00 93.88 171 ARG A C 1
ATOM 1451 O O . ARG A 1 171 ? -1.271 1.327 40.084 1.00 93.88 171 ARG A O 1
ATOM 1458 N N . LYS A 1 172 ? 0.419 1.700 38.646 1.00 92.00 172 LYS A N 1
ATOM 1459 C CA . LYS A 1 172 ? 0.519 3.153 38.900 1.00 92.00 172 LYS A CA 1
ATOM 1460 C C . LYS A 1 172 ? -0.780 3.882 38.545 1.00 92.00 172 LYS A C 1
ATOM 1462 O O . LYS A 1 172 ? -1.271 4.672 39.349 1.00 92.00 172 LYS A O 1
ATOM 1467 N N . ARG A 1 173 ? -1.372 3.584 37.382 1.00 86.81 173 ARG A N 1
ATOM 1468 C CA . ARG A 1 173 ? -2.663 4.153 36.960 1.00 86.81 173 ARG A CA 1
ATOM 1469 C C . ARG A 1 173 ? -3.773 3.780 37.938 1.00 86.81 173 ARG A C 1
ATOM 1471 O O . ARG A 1 173 ? -4.469 4.673 38.404 1.00 86.81 173 ARG A O 1
ATOM 1478 N N . LYS A 1 174 ? -3.892 2.504 38.323 1.00 92.38 174 LYS A N 1
ATOM 1479 C CA . LYS A 1 174 ? -4.905 2.040 39.288 1.00 92.38 174 LYS A CA 1
ATOM 1480 C C . LYS A 1 174 ? -4.803 2.785 40.623 1.00 92.38 174 LYS A C 1
ATOM 1482 O O . LYS A 1 174 ? -5.819 3.248 41.127 1.00 92.38 174 LYS A O 1
ATOM 1487 N N . LYS A 1 175 ? -3.587 2.973 41.155 1.00 92.56 175 LYS A N 1
ATOM 1488 C CA . LYS A 1 175 ? -3.353 3.770 42.375 1.00 92.56 175 LYS A CA 1
ATOM 1489 C C . LYS A 1 175 ? -3.767 5.233 42.200 1.00 92.56 175 LYS A C 1
ATOM 1491 O O . LYS A 1 175 ? -4.448 5.775 43.063 1.00 92.56 175 LYS A O 1
ATOM 1496 N N . LYS A 1 176 ? -3.413 5.856 41.070 1.00 86.19 176 LYS A N 1
ATOM 1497 C CA . LYS A 1 176 ? -3.805 7.238 40.756 1.00 86.19 176 LYS A CA 1
ATOM 1498 C C . LYS A 1 176 ? -5.327 7.396 40.665 1.00 86.19 176 LYS A C 1
ATOM 1500 O O . LYS A 1 176 ? -5.867 8.335 41.234 1.00 86.19 176 LYS A O 1
ATOM 1505 N N . TYR A 1 177 ? -6.016 6.475 39.994 1.00 86.00 177 TYR A N 1
ATOM 1506 C CA . TYR A 1 177 ? -7.478 6.493 39.900 1.00 86.00 177 TYR A CA 1
ATOM 1507 C C . TYR A 1 177 ? -8.152 6.235 41.247 1.00 86.00 177 TYR A C 1
ATOM 1509 O O . TYR A 1 177 ? -9.135 6.895 41.556 1.00 86.00 177 TYR A O 1
ATOM 1517 N N . ALA A 1 178 ? -7.612 5.335 42.074 1.00 89.12 178 ALA A N 1
ATOM 1518 C CA . ALA A 1 178 ? -8.112 5.120 43.430 1.00 89.12 178 ALA A CA 1
ATOM 1519 C C . ALA A 1 178 ? -7.963 6.382 44.297 1.00 89.12 178 ALA A C 1
ATOM 1521 O O . ALA A 1 178 ? -8.906 6.763 44.984 1.00 89.12 178 ALA A O 1
ATOM 1522 N N . LEU A 1 179 ? -6.819 7.072 44.212 1.00 86.81 179 LEU A N 1
ATOM 1523 C CA . LEU A 1 179 ? -6.597 8.350 44.893 1.00 86.81 179 LEU A CA 1
ATOM 1524 C C . LEU A 1 179 ? -7.599 9.415 44.427 1.00 86.81 179 LEU A C 1
ATOM 1526 O O . LEU A 1 179 ? -8.256 10.030 45.258 1.00 86.81 179 LEU A O 1
ATOM 1530 N N . LEU A 1 180 ? -7.747 9.601 43.110 1.00 80.94 180 LEU A N 1
ATOM 1531 C CA . LEU A 1 180 ? -8.689 10.568 42.535 1.00 80.94 180 LEU A CA 1
ATOM 1532 C C . LEU A 1 180 ? -10.135 10.265 42.938 1.00 80.94 180 LEU A C 1
ATOM 1534 O O . LEU A 1 180 ? -10.864 11.173 43.320 1.00 80.94 180 LEU A O 1
ATOM 1538 N N . ARG A 1 181 ? -10.533 8.988 42.916 1.00 81.44 181 ARG A N 1
ATOM 1539 C CA . ARG A 1 181 ? -11.857 8.549 43.366 1.00 81.44 181 ARG A CA 1
ATOM 1540 C C . ARG A 1 181 ? -12.077 8.862 44.845 1.00 81.44 181 ARG A C 1
ATOM 1542 O O . ARG A 1 181 ? -13.132 9.368 45.198 1.00 81.44 181 ARG A O 1
ATOM 1549 N N . ASN A 1 182 ? -11.087 8.606 45.698 1.00 82.50 182 ASN A N 1
ATOM 1550 C CA . ASN A 1 182 ? -11.181 8.908 47.126 1.00 82.50 182 ASN A CA 1
ATOM 1551 C C . ASN A 1 182 ? -11.231 10.418 47.403 1.00 82.50 182 ASN A C 1
ATOM 1553 O O . ASN A 1 182 ? -11.961 10.836 48.293 1.00 82.50 182 ASN A O 1
ATOM 1557 N N . LEU A 1 183 ? -10.487 11.234 46.649 1.00 79.38 183 LEU A N 1
ATOM 1558 C CA . LEU A 1 183 ? -10.552 12.698 46.741 1.00 79.38 183 LEU A CA 1
ATOM 1559 C C . LEU A 1 183 ? -11.925 13.229 46.314 1.00 79.38 183 LEU A C 1
ATOM 1561 O O . LEU A 1 183 ? -12.471 14.106 46.976 1.00 79.38 183 LEU A O 1
ATOM 1565 N N . TYR A 1 184 ? -12.495 12.653 45.252 1.00 77.19 184 TYR A N 1
ATOM 1566 C CA . TYR A 1 184 ? -13.833 12.987 44.775 1.00 77.19 184 TYR A CA 1
ATOM 1567 C C . TYR A 1 184 ? -14.919 12.615 45.791 1.00 77.19 184 TYR A C 1
ATOM 1569 O O . TYR A 1 184 ? -15.736 13.452 46.155 1.00 77.19 184 TYR A O 1
ATOM 1577 N N . LEU A 1 185 ? -14.881 11.390 46.326 1.00 77.12 185 LEU A N 1
ATOM 1578 C CA . LEU A 1 185 ? -15.847 10.919 47.327 1.00 77.12 185 LEU A CA 1
ATOM 1579 C C . LEU A 1 185 ? -15.760 11.676 48.661 1.00 77.12 185 LEU A C 1
ATOM 1581 O O . LEU A 1 185 ? -16.757 11.777 49.365 1.00 77.12 185 LEU A O 1
ATOM 1585 N N . LYS A 1 186 ? -14.589 12.220 49.013 1.00 79.81 186 LYS A N 1
ATOM 1586 C CA . LYS A 1 186 ? -14.395 13.053 50.211 1.00 79.81 186 LYS A CA 1
ATOM 1587 C C . LYS A 1 186 ? -14.765 14.531 50.001 1.00 79.81 186 LYS A C 1
ATOM 1589 O O . LYS A 1 186 ? -14.488 15.336 50.880 1.00 79.81 186 LYS A O 1
ATOM 1594 N N . GLY A 1 187 ? -15.336 14.902 48.850 1.00 64.69 187 GLY A N 1
ATOM 1595 C CA . GLY A 1 187 ? -15.776 16.275 48.568 1.00 64.69 187 GLY A CA 1
ATOM 1596 C C . GLY A 1 187 ? -14.643 17.289 48.354 1.00 64.69 187 GLY A C 1
ATOM 1597 O O . GLY A 1 187 ? -14.897 18.482 48.263 1.00 64.69 187 GLY A O 1
ATOM 1598 N N . LEU A 1 188 ? -13.391 16.836 48.230 1.00 60.78 188 LEU A N 1
ATOM 1599 C CA . LEU A 1 188 ? -12.200 17.680 48.037 1.00 60.78 188 LEU A CA 1
ATOM 1600 C C . LEU A 1 188 ? -11.930 18.003 46.552 1.00 60.78 188 LEU A C 1
ATOM 1602 O O . LEU A 1 188 ? -10.839 18.446 46.190 1.00 60.78 188 LEU A O 1
ATOM 1606 N N . SER A 1 189 ? -12.887 17.732 45.658 1.00 53.62 189 SER A N 1
ATOM 1607 C CA . SER A 1 189 ? -12.671 17.740 44.206 1.00 53.62 189 SER A CA 1
ATOM 1608 C C . SER A 1 189 ? -12.581 19.118 43.555 1.00 53.62 189 SER A C 1
ATOM 1610 O O . SER A 1 189 ? -12.239 19.166 42.376 1.00 53.62 189 SER A O 1
ATOM 1612 N N . GLN A 1 190 ? -12.883 20.213 44.258 1.00 54.22 190 GLN A N 1
ATOM 1613 C CA . GLN A 1 190 ? -12.866 21.540 43.632 1.00 54.22 190 GLN A CA 1
ATOM 1614 C C . GLN A 1 190 ? -11.474 22.186 43.565 1.00 54.22 190 GLN A C 1
ATOM 1616 O O . GLN A 1 190 ? -11.207 22.863 42.578 1.00 54.22 190 GLN A O 1
ATOM 1621 N N . ASP A 1 191 ? -10.538 21.874 44.475 1.00 52.88 191 ASP A N 1
ATOM 1622 C CA . ASP A 1 191 ? -9.289 22.660 44.565 1.00 52.88 191 ASP A CA 1
ATOM 1623 C C . ASP A 1 191 ? -7.972 21.893 44.392 1.00 52.88 191 ASP A C 1
ATOM 1625 O O . ASP A 1 191 ? -6.908 22.514 44.328 1.00 52.88 191 ASP A O 1
ATOM 1629 N N . TYR A 1 192 ? -7.977 20.565 44.210 1.00 52.78 192 TYR A N 1
ATOM 1630 C CA . TYR A 1 192 ? -6.734 19.848 43.881 1.00 52.78 192 TYR A CA 1
ATOM 1631 C C . TYR A 1 192 ? -6.370 19.981 42.391 1.00 52.78 192 TYR A C 1
ATOM 1633 O O . TYR A 1 192 ? -6.116 18.999 41.686 1.00 52.78 192 TYR A O 1
ATOM 1641 N N . SER A 1 193 ? -6.294 21.221 41.898 1.00 55.31 193 SER A N 1
ATOM 1642 C CA . SER A 1 193 ? -5.458 21.519 40.743 1.00 55.31 193 SER A CA 1
ATOM 1643 C C . SER A 1 193 ? -4.012 21.430 41.228 1.00 55.31 193 SER A C 1
ATOM 1645 O O . SER A 1 193 ? -3.428 22.357 41.786 1.00 55.31 193 SER A O 1
ATOM 1647 N N . GLY A 1 194 ? -3.416 20.247 41.082 1.00 55.44 194 GLY A N 1
ATOM 1648 C CA . GLY A 1 194 ? -1.972 20.119 41.173 1.00 55.44 194 GLY A CA 1
ATOM 1649 C C . GLY A 1 194 ? -1.381 20.998 40.079 1.00 55.44 194 GLY A C 1
ATOM 1650 O O . GLY A 1 194 ? -1.245 20.535 38.946 1.00 55.44 194 GLY A O 1
ATOM 1651 N N . LYS A 1 195 ? -1.098 22.271 40.396 1.00 55.75 195 LYS A N 1
ATOM 1652 C CA . LYS A 1 195 ? -0.407 23.215 39.521 1.00 55.75 195 LYS A CA 1
ATOM 1653 C C . LYS A 1 195 ? 0.908 22.550 39.150 1.00 55.75 195 LYS A C 1
ATOM 1655 O O . LYS A 1 195 ? 1.877 22.575 39.908 1.00 55.75 195 LYS A O 1
ATOM 1660 N N . LYS A 1 196 ? 0.930 21.880 37.996 1.00 58.66 196 LYS A N 1
ATOM 1661 C CA . LYS A 1 196 ? 2.168 21.417 37.389 1.00 58.66 196 LYS A CA 1
ATOM 1662 C C . LYS A 1 196 ? 2.983 22.687 37.207 1.00 58.66 196 LYS A C 1
ATOM 1664 O O . LYS A 1 196 ? 2.590 23.531 36.408 1.00 58.66 196 LYS A O 1
ATOM 1669 N N . LYS A 1 197 ? 4.068 22.848 37.973 1.00 57.62 197 LYS A N 1
ATOM 1670 C CA . LYS A 1 197 ? 5.096 23.839 37.652 1.00 57.62 197 LYS A CA 1
ATOM 1671 C C . LYS A 1 197 ? 5.467 23.563 36.201 1.00 57.62 197 LYS A C 1
ATOM 1673 O O . LYS A 1 197 ? 6.062 22.519 35.922 1.00 57.62 197 LYS A O 1
ATOM 1678 N N . GLN A 1 198 ? 5.007 24.411 35.282 1.00 57.59 198 GLN A N 1
ATOM 1679 C CA . GLN A 1 198 ? 5.433 24.331 33.898 1.00 57.59 198 GLN A CA 1
ATOM 1680 C C . GLN A 1 198 ? 6.943 24.508 33.954 1.00 57.59 198 GLN A C 1
ATOM 1682 O O . GLN A 1 198 ? 7.439 25.548 34.384 1.00 57.59 198 GLN A O 1
ATOM 1687 N N . ARG A 1 199 ? 7.684 23.442 33.647 1.00 63.53 199 ARG A N 1
ATOM 1688 C CA . ARG A 1 199 ? 9.104 23.612 33.379 1.00 63.53 199 ARG A CA 1
ATOM 1689 C C . ARG A 1 199 ? 9.159 24.531 32.159 1.00 63.53 199 ARG A C 1
ATOM 1691 O O . ARG A 1 199 ? 8.433 24.234 31.208 1.00 63.53 199 ARG A O 1
ATOM 1698 N N . PRO A 1 200 ? 9.923 25.633 32.193 1.00 60.81 200 PRO A N 1
ATOM 1699 C CA . PRO A 1 200 ? 10.065 26.481 31.021 1.00 60.81 200 PRO A CA 1
ATOM 1700 C C . PRO A 1 200 ? 10.474 25.587 29.852 1.00 60.81 200 PRO A C 1
ATOM 1702 O O . PRO A 1 200 ? 11.380 24.760 30.000 1.00 60.81 200 PRO A O 1
ATOM 1705 N N . ASN A 1 201 ? 9.745 25.687 28.737 1.00 54.91 201 ASN A N 1
ATOM 1706 C CA . ASN A 1 201 ? 10.112 25.004 27.506 1.00 54.91 201 ASN A CA 1
ATOM 1707 C C . ASN A 1 201 ? 11.557 25.399 27.203 1.00 54.91 201 ASN A C 1
ATOM 1709 O O . ASN A 1 201 ? 11.839 26.555 26.895 1.00 54.91 201 ASN A O 1
ATOM 1713 N N . ARG A 1 202 ? 12.478 24.440 27.331 1.00 50.59 202 ARG A N 1
ATOM 1714 C CA . ARG A 1 202 ? 13.789 24.542 26.702 1.00 50.59 202 ARG A CA 1
ATOM 1715 C C . ARG A 1 202 ? 13.487 24.614 25.211 1.00 50.59 202 ARG A C 1
ATOM 1717 O O . ARG A 1 202 ? 13.096 23.615 24.616 1.00 50.59 202 ARG A O 1
ATOM 1724 N N . HIS A 1 203 ? 13.549 25.827 24.681 1.00 49.19 203 HIS A N 1
ATOM 1725 C CA . HIS A 1 203 ? 13.604 26.119 23.263 1.00 49.19 203 HIS A CA 1
ATOM 1726 C C . HIS A 1 203 ? 14.660 25.190 22.653 1.00 49.19 203 HIS A C 1
ATOM 1728 O O . HIS A 1 203 ? 15.842 25.297 22.978 1.00 49.19 203 HIS A O 1
ATOM 1734 N N . TRP A 1 204 ? 14.214 24.199 21.884 1.00 43.19 204 TRP A N 1
ATOM 1735 C CA . TRP A 1 204 ? 15.091 23.533 20.933 1.00 43.19 204 TRP A CA 1
ATOM 1736 C C . TRP A 1 204 ? 15.229 24.481 19.739 1.00 43.19 204 TRP A C 1
ATOM 1738 O O . TRP A 1 204 ? 14.232 25.115 19.380 1.00 43.19 204 TRP A O 1
ATOM 1748 N N . PRO A 1 205 ? 16.441 24.643 19.186 1.00 48.12 205 PRO A N 1
ATOM 1749 C CA . PRO A 1 205 ? 16.655 25.516 18.046 1.00 48.12 205 PRO A CA 1
ATOM 1750 C C . PRO A 1 205 ? 15.846 24.980 16.866 1.00 48.12 205 PRO A C 1
ATOM 1752 O O . PRO A 1 205 ? 15.727 23.763 16.702 1.00 48.12 205 PRO A O 1
ATOM 1755 N N . LEU A 1 206 ? 15.258 25.908 16.111 1.00 48.44 206 LEU A N 1
ATOM 1756 C CA . LEU A 1 206 ? 14.537 25.625 14.881 1.00 48.44 206 LEU A CA 1
ATOM 1757 C C . LEU A 1 206 ? 15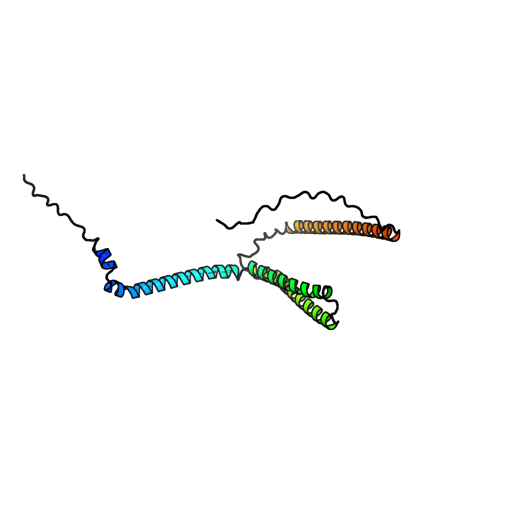.350 24.695 13.978 1.00 48.44 206 LEU A C 1
ATOM 1759 O O . LEU A 1 206 ? 16.579 24.766 13.929 1.00 48.44 206 LEU A O 1
ATOM 1763 N N . ASP A 1 207 ? 14.597 23.828 13.318 1.00 43.78 207 ASP A N 1
ATOM 1764 C CA . ASP A 1 207 ? 14.992 22.817 12.356 1.00 43.78 207 ASP A CA 1
ATOM 1765 C C . ASP A 1 207 ? 16.285 23.125 11.590 1.00 43.78 207 ASP A C 1
ATOM 1767 O O . ASP A 1 207 ? 16.457 24.168 10.958 1.00 43.78 207 ASP A O 1
ATOM 1771 N N . TYR A 1 208 ? 17.187 22.144 11.618 1.00 40.81 208 TYR A N 1
ATOM 1772 C CA . TYR A 1 208 ? 18.221 21.998 10.608 1.00 40.81 208 TYR A CA 1
ATOM 1773 C C . TYR A 1 208 ? 17.535 21.948 9.243 1.00 40.81 208 TYR A C 1
ATOM 1775 O O . TYR A 1 208 ? 16.698 21.082 8.991 1.00 40.81 208 TYR A O 1
ATOM 1783 N N . GLY A 1 209 ? 17.873 22.933 8.414 1.00 52.28 209 GLY A N 1
ATOM 1784 C CA . GLY A 1 209 ? 17.202 23.221 7.162 1.00 52.28 209 GLY A CA 1
ATOM 1785 C C . GLY A 1 209 ? 17.157 22.054 6.191 1.00 52.28 209 GLY A C 1
ATOM 1786 O O . GLY A 1 209 ? 18.159 21.374 6.007 1.00 52.28 209 GLY A O 1
ATOM 1787 N N . TRP A 1 210 ? 16.001 21.931 5.536 1.00 45.03 210 TRP A N 1
ATOM 1788 C CA . TRP A 1 210 ? 15.796 21.391 4.187 1.00 45.03 210 TRP A CA 1
ATOM 1789 C C . TRP A 1 210 ? 14.754 22.233 3.429 1.00 45.03 210 TRP A C 1
ATOM 1791 O O . TRP A 1 210 ? 13.959 21.707 2.653 1.00 45.03 210 TRP A O 1
ATOM 1801 N N . GLU A 1 211 ? 14.755 23.551 3.631 1.00 44.12 211 GLU A N 1
ATOM 1802 C CA . GLU A 1 211 ? 14.178 24.458 2.639 1.00 44.12 211 GLU A CA 1
ATOM 1803 C C . GLU A 1 211 ? 15.272 24.729 1.602 1.00 44.12 211 GLU A C 1
ATOM 1805 O O . GLU A 1 211 ? 16.248 25.435 1.846 1.00 44.12 211 GLU A O 1
ATOM 1810 N N . VAL A 1 212 ? 15.160 24.042 0.464 1.00 41.12 212 VAL A N 1
ATOM 1811 C CA . VAL A 1 212 ? 15.875 24.396 -0.760 1.00 41.12 212 VAL A CA 1
ATOM 1812 C C . VAL A 1 212 ? 15.186 25.643 -1.301 1.00 41.12 212 VAL A C 1
ATOM 1814 O O . VAL A 1 212 ? 14.156 25.542 -1.968 1.00 41.12 212 VAL A O 1
ATOM 1817 N N . ASP A 1 213 ? 15.738 26.811 -0.988 1.00 44.47 213 ASP A N 1
ATOM 1818 C CA . ASP A 1 213 ? 15.368 28.051 -1.659 1.00 44.47 213 ASP A CA 1
ATOM 1819 C C . ASP A 1 213 ? 15.790 27.961 -3.134 1.00 44.47 213 ASP A C 1
ATOM 1821 O O . ASP A 1 213 ? 16.972 27.968 -3.480 1.00 44.47 213 ASP A O 1
ATOM 1825 N N . PHE A 1 214 ? 14.794 27.846 -4.013 1.00 39.88 214 PHE A N 1
ATOM 1826 C CA . PHE A 1 214 ? 14.920 28.158 -5.434 1.00 39.88 214 PHE A CA 1
ATOM 1827 C C . PHE A 1 214 ? 14.903 29.683 -5.610 1.00 39.88 214 PHE A C 1
ATOM 1829 O O . PHE A 1 214 ? 13.948 30.324 -5.173 1.00 39.88 214 PHE A O 1
ATOM 1836 N N . ASN A 1 215 ? 15.942 30.201 -6.278 1.00 40.81 215 ASN A N 1
ATOM 1837 C CA . ASN A 1 215 ? 16.206 31.549 -6.831 1.00 40.81 215 ASN A CA 1
ATOM 1838 C C . ASN A 1 215 ? 17.602 31.945 -6.328 1.00 40.81 215 ASN A C 1
ATOM 1840 O O . ASN A 1 215 ? 17.752 32.177 -5.133 1.00 40.81 215 ASN A O 1
ATOM 1844 N N . TRP A 1 216 ? 18.673 31.947 -7.124 1.00 43.09 216 TRP A N 1
ATOM 1845 C CA . TRP A 1 216 ? 18.939 32.606 -8.412 1.00 43.09 216 TRP A CA 1
ATOM 1846 C C . TRP A 1 216 ? 20.100 31.891 -9.119 1.00 43.09 216 TRP A C 1
ATOM 1848 O O . TRP A 1 216 ? 20.985 31.364 -8.407 1.00 43.09 216 TRP A O 1
#